Protein AF-A0A3M7R9N7-F1 (afdb_monomer_lite)

Structure (mmCIF, N/CA/C/O backbone):
data_AF-A0A3M7R9N7-F1
#
_entry.id   AF-A0A3M7R9N7-F1
#
loop_
_atom_site.group_PDB
_atom_site.id
_atom_site.type_symbol
_atom_site.label_atom_id
_atom_site.label_alt_id
_atom_site.label_comp_id
_atom_site.label_asym_id
_atom_site.label_entity_id
_atom_site.label_seq_id
_atom_site.pdbx_PDB_ins_code
_atom_site.Cartn_x
_atom_site.Cartn_y
_atom_site.Cartn_z
_atom_site.occupancy
_atom_site.B_iso_or_equiv
_atom_site.auth_seq_id
_atom_site.auth_comp_id
_atom_site.auth_asym_id
_atom_site.auth_atom_id
_atom_site.pdbx_PDB_model_num
ATOM 1 N N . MET A 1 1 ? -16.521 18.335 -50.121 1.00 43.03 1 MET A N 1
ATOM 2 C CA . MET A 1 1 ? -15.289 18.686 -49.378 1.00 43.03 1 MET A CA 1
ATOM 3 C C . MET A 1 1 ? -14.690 17.415 -48.782 1.00 43.03 1 MET A C 1
ATOM 5 O O . MET A 1 1 ? -15.094 16.995 -47.711 1.00 43.03 1 MET A O 1
ATOM 9 N N . THR A 1 2 ? -13.790 16.743 -49.500 1.00 44.59 2 THR A N 1
ATOM 10 C CA . THR A 1 2 ? -13.252 15.424 -49.112 1.00 44.59 2 THR A CA 1
ATOM 11 C C . THR A 1 2 ? -11.753 15.372 -49.389 1.00 44.59 2 THR A C 1
ATOM 13 O O . THR A 1 2 ? -11.303 14.839 -50.396 1.00 44.59 2 THR A O 1
ATOM 16 N N . LYS A 1 3 ? -10.953 15.946 -48.488 1.00 42.50 3 LYS A N 1
ATOM 17 C CA . LYS A 1 3 ? -9.494 15.773 -48.470 1.00 42.50 3 LYS A CA 1
ATOM 18 C C . LYS A 1 3 ? -8.997 15.847 -47.027 1.00 42.50 3 LYS A C 1
ATOM 20 O O . LYS A 1 3 ? -8.709 16.945 -46.581 1.00 42.50 3 LYS A O 1
ATOM 25 N N . ASN A 1 4 ? -8.936 14.717 -46.307 1.00 46.00 4 ASN A N 1
ATOM 26 C CA . ASN A 1 4 ? -7.897 14.504 -45.273 1.00 46.00 4 ASN A CA 1
ATOM 27 C C . ASN A 1 4 ? -7.848 13.116 -44.591 1.00 46.00 4 ASN A C 1
ATOM 29 O O . ASN A 1 4 ? -7.396 13.009 -43.458 1.00 46.00 4 ASN A O 1
ATOM 33 N N . ARG A 1 5 ? -8.276 12.020 -45.236 1.00 43.12 5 ARG A N 1
ATOM 34 C CA . ARG A 1 5 ? -8.111 10.671 -44.640 1.00 43.12 5 ARG A CA 1
ATOM 35 C C . ARG A 1 5 ? -6.860 9.909 -45.093 1.00 43.12 5 ARG A C 1
ATOM 37 O O . ARG A 1 5 ? -6.380 9.063 -44.356 1.00 43.12 5 ARG A O 1
ATOM 44 N N . ARG A 1 6 ? -6.275 10.241 -46.252 1.00 40.41 6 ARG A N 1
ATOM 45 C CA . ARG A 1 6 ? -5.145 9.479 -46.826 1.00 40.41 6 ARG A CA 1
ATOM 46 C C . ARG A 1 6 ? -3.753 9.849 -46.284 1.00 40.41 6 ARG A C 1
ATOM 48 O O . ARG A 1 6 ? -2.820 9.093 -46.520 1.00 40.41 6 ARG A O 1
ATOM 55 N N . SER A 1 7 ? -3.578 10.967 -45.567 1.00 47.72 7 SER A N 1
ATOM 56 C CA . SER A 1 7 ? -2.255 11.348 -45.029 1.00 47.72 7 SER A CA 1
ATOM 57 C C . SER A 1 7 ? -1.954 10.731 -43.658 1.00 47.72 7 SER A C 1
ATOM 59 O O . SER A 1 7 ? -0.801 10.430 -43.372 1.00 47.72 7 SER A O 1
ATOM 61 N N . LEU A 1 8 ? -2.974 10.466 -42.835 1.00 38.59 8 LEU A N 1
ATOM 62 C CA . LEU A 1 8 ? -2.799 9.907 -41.488 1.00 38.59 8 LEU A CA 1
ATOM 63 C C . LEU A 1 8 ? -2.457 8.411 -41.496 1.00 38.59 8 LEU A C 1
ATOM 65 O O . LEU A 1 8 ? -1.622 7.992 -40.701 1.00 38.59 8 LEU A O 1
ATOM 69 N N . GLU A 1 9 ? -3.019 7.626 -42.421 1.00 41.09 9 GLU A N 1
ATOM 70 C CA . GLU A 1 9 ? -2.749 6.179 -42.525 1.00 41.09 9 GLU A CA 1
ATOM 71 C C . GLU A 1 9 ? -1.318 5.860 -42.984 1.00 41.09 9 GLU A C 1
ATOM 73 O O . GLU A 1 9 ? -0.744 4.849 -42.580 1.00 41.09 9 GLU A O 1
ATOM 78 N N . ASN A 1 10 ? -0.708 6.733 -43.789 1.00 36.50 10 ASN A N 1
ATOM 79 C CA . ASN A 1 10 ? 0.669 6.543 -44.246 1.00 36.50 10 ASN A CA 1
ATOM 80 C C . ASN A 1 10 ? 1.689 6.945 -43.171 1.00 36.50 10 ASN A C 1
ATOM 82 O O . ASN A 1 10 ? 2.725 6.299 -43.042 1.00 36.50 10 ASN A O 1
ATOM 86 N N . VAL A 1 11 ? 1.383 7.952 -42.344 1.00 40.47 11 VAL A N 1
ATOM 87 C CA . VAL A 1 11 ? 2.250 8.372 -41.228 1.00 40.47 11 VAL A CA 1
ATOM 88 C C . VAL A 1 11 ? 2.227 7.353 -40.083 1.00 40.47 11 VAL A C 1
ATOM 90 O O . VAL A 1 11 ? 3.271 7.085 -39.484 1.00 40.47 11 VAL A O 1
ATOM 93 N N . THR A 1 12 ? 1.076 6.734 -39.798 1.00 38.69 12 THR A N 1
ATOM 94 C CA . THR A 1 12 ? 0.980 5.664 -38.790 1.00 38.69 12 THR A CA 1
ATOM 95 C C . THR A 1 12 ? 1.627 4.365 -39.261 1.00 38.69 12 THR A C 1
ATOM 97 O O . THR A 1 12 ? 2.361 3.757 -38.483 1.00 38.69 12 THR A O 1
ATOM 100 N N . LYS A 1 13 ? 1.469 3.978 -40.536 1.00 37.56 13 LYS A N 1
ATOM 101 C CA . LYS A 1 13 ? 2.155 2.798 -41.099 1.00 37.56 13 LYS A CA 1
ATOM 102 C C . LYS A 1 13 ? 3.680 2.956 -41.139 1.00 37.56 13 LYS A C 1
ATOM 104 O O . LYS A 1 13 ? 4.391 2.015 -40.794 1.00 37.56 13 LYS A O 1
ATOM 109 N N . PHE A 1 14 ? 4.193 4.144 -41.469 1.00 38.06 14 PHE A N 1
ATOM 110 C CA . PHE A 1 14 ? 5.642 4.396 -41.507 1.00 38.06 14 PHE A CA 1
ATOM 111 C C . PHE A 1 14 ? 6.277 4.436 -40.103 1.00 38.06 14 PHE A C 1
ATOM 113 O O . PHE A 1 14 ? 7.407 3.985 -39.916 1.00 38.06 14 PHE A O 1
ATOM 120 N N . ARG A 1 15 ? 5.544 4.923 -39.089 1.00 38.84 15 ARG A N 1
ATOM 121 C CA . ARG A 1 15 ? 5.997 4.915 -37.685 1.00 38.84 15 ARG A CA 1
ATOM 122 C C . ARG A 1 15 ? 5.934 3.527 -37.045 1.00 38.84 15 ARG A C 1
ATOM 124 O O . ARG A 1 15 ? 6.863 3.173 -36.326 1.00 38.84 15 ARG A O 1
ATOM 131 N N . ALA A 1 16 ? 4.908 2.732 -37.350 1.00 40.75 16 ALA A N 1
ATOM 132 C CA . ALA A 1 16 ? 4.802 1.355 -36.867 1.00 40.75 16 ALA A CA 1
ATOM 133 C C . ALA A 1 16 ? 5.916 0.462 -37.442 1.00 40.75 16 ALA A C 1
ATOM 135 O O . ALA A 1 16 ? 6.572 -0.257 -36.696 1.00 40.75 16 ALA A O 1
ATOM 136 N N . SER A 1 17 ? 6.211 0.587 -38.743 1.00 49.41 17 SER A N 1
ATOM 137 C CA . SER A 1 17 ? 7.254 -0.215 -39.401 1.00 49.41 17 SER A CA 1
ATOM 138 C C . SER A 1 17 ? 8.662 0.060 -38.863 1.00 49.41 17 SER A C 1
ATOM 140 O O . SER A 1 17 ? 9.480 -0.853 -38.805 1.00 49.41 17 SER A O 1
ATOM 142 N N . ARG A 1 18 ? 8.959 1.302 -38.457 1.00 47.19 18 ARG A N 1
ATOM 143 C CA . ARG A 1 18 ? 10.279 1.672 -37.924 1.00 47.19 18 ARG A CA 1
ATOM 144 C C . ARG A 1 18 ? 10.416 1.363 -36.431 1.00 47.19 18 ARG A C 1
ATOM 146 O O . ARG A 1 18 ? 11.492 0.968 -36.003 1.00 47.19 18 ARG A O 1
ATOM 153 N N . ALA A 1 19 ? 9.332 1.487 -35.661 1.00 48.97 19 ALA A N 1
ATOM 154 C CA . ALA A 1 19 ? 9.312 1.094 -34.253 1.00 48.97 19 ALA A CA 1
ATOM 155 C C . ALA A 1 19 ? 9.495 -0.423 -34.087 1.00 48.97 19 ALA A C 1
ATOM 157 O O . ALA A 1 19 ? 10.295 -0.844 -33.260 1.00 48.97 19 ALA A O 1
ATOM 158 N N . SER A 1 20 ? 8.840 -1.239 -34.921 1.00 52.59 20 SER A N 1
ATOM 159 C CA . SER A 1 20 ? 8.993 -2.698 -34.870 1.00 52.59 20 SER A CA 1
ATOM 160 C C . SER A 1 20 ? 10.401 -3.170 -35.235 1.00 52.59 20 SER A C 1
ATOM 162 O O . SER A 1 20 ? 10.909 -4.062 -34.569 1.00 52.59 20 SER A O 1
ATOM 164 N N . SER A 1 21 ? 11.054 -2.546 -36.225 1.00 51.25 21 SER A N 1
ATOM 165 C CA . SER A 1 21 ? 12.425 -2.907 -36.627 1.00 51.25 21 SER A CA 1
ATOM 166 C C . SER A 1 21 ? 13.462 -2.568 -35.550 1.00 51.25 21 SER A C 1
ATOM 168 O O . SER A 1 21 ? 14.405 -3.322 -35.336 1.00 51.25 21 SER A O 1
ATOM 170 N N . ILE A 1 22 ? 13.265 -1.452 -34.841 1.00 53.28 22 ILE A N 1
ATOM 171 C CA . ILE A 1 22 ? 14.143 -1.030 -33.744 1.00 53.28 22 ILE A CA 1
ATOM 172 C C . ILE A 1 22 ? 13.943 -1.935 -32.519 1.00 53.28 22 ILE A C 1
ATOM 174 O O . ILE A 1 22 ? 14.919 -2.354 -31.911 1.00 53.28 22 ILE A O 1
ATOM 178 N N . ILE A 1 23 ? 12.701 -2.305 -32.187 1.00 51.19 23 ILE A N 1
ATOM 179 C CA . ILE A 1 23 ? 12.408 -3.215 -31.065 1.00 51.19 23 ILE A CA 1
ATOM 180 C C . ILE A 1 23 ? 12.996 -4.613 -31.314 1.00 51.19 23 ILE A C 1
ATOM 182 O O . ILE A 1 23 ? 13.560 -5.207 -30.399 1.00 51.19 23 ILE A O 1
ATOM 186 N N . SER A 1 24 ? 12.942 -5.123 -32.550 1.00 53.19 24 SER A N 1
ATOM 187 C CA . SER A 1 24 ? 13.553 -6.416 -32.883 1.00 53.19 24 SER A CA 1
ATOM 188 C C . SER A 1 24 ? 15.083 -6.400 -32.828 1.00 53.19 24 SER A C 1
ATOM 190 O O . SER A 1 24 ? 15.678 -7.379 -32.392 1.00 53.19 24 SER A O 1
ATOM 192 N N . GLU A 1 25 ? 15.729 -5.302 -33.233 1.00 53.53 25 GLU A N 1
ATOM 193 C CA . GLU A 1 25 ? 17.192 -5.167 -33.145 1.00 53.53 25 GLU A CA 1
ATOM 194 C C . GLU A 1 25 ? 17.673 -4.994 -31.695 1.00 53.53 25 GLU A C 1
ATOM 196 O O . GLU A 1 25 ? 18.743 -5.485 -31.340 1.00 53.53 25 GLU A O 1
ATOM 201 N N . LEU A 1 26 ? 16.873 -4.362 -30.831 1.00 46.47 26 LEU A N 1
ATOM 202 C CA . LEU A 1 26 ? 17.196 -4.184 -29.411 1.00 46.47 26 LEU A CA 1
ATOM 203 C C . LEU A 1 26 ? 17.047 -5.478 -28.609 1.00 46.47 26 LEU A C 1
ATOM 205 O O . LEU A 1 26 ? 17.948 -5.806 -27.841 1.00 46.47 26 LEU A O 1
ATOM 209 N N . ASN A 1 27 ? 15.980 -6.246 -28.849 1.00 50.19 27 ASN A N 1
ATOM 210 C CA . ASN A 1 27 ? 15.776 -7.551 -28.207 1.00 50.19 27 ASN A CA 1
ATOM 211 C C . ASN A 1 27 ? 16.833 -8.583 -28.641 1.00 50.19 27 ASN A C 1
ATOM 213 O O . ASN A 1 27 ? 17.156 -9.496 -27.887 1.00 50.19 27 ASN A O 1
ATOM 217 N N . ALA A 1 28 ? 17.390 -8.442 -29.850 1.00 51.59 28 ALA A N 1
ATOM 218 C CA . ALA A 1 28 ? 18.466 -9.304 -30.341 1.00 51.59 28 ALA A CA 1
ATOM 219 C C . ALA A 1 28 ? 19.847 -8.948 -29.755 1.00 51.59 28 ALA A C 1
ATOM 221 O O . ALA A 1 28 ? 20.718 -9.813 -29.685 1.00 51.59 28 ALA A O 1
ATOM 222 N N . ALA A 1 29 ? 20.059 -7.694 -29.342 1.00 47.19 29 ALA A N 1
ATOM 223 C CA . ALA A 1 29 ? 21.326 -7.224 -28.774 1.00 47.19 29 ALA A CA 1
ATOM 224 C C . ALA A 1 29 ? 21.386 -7.331 -27.238 1.00 47.19 29 ALA A C 1
ATOM 226 O O . ALA A 1 29 ? 22.473 -7.463 -26.676 1.00 47.19 29 ALA A O 1
ATOM 227 N N . TYR A 1 30 ? 20.233 -7.292 -26.568 1.00 47.31 30 TYR A N 1
ATOM 228 C CA . TYR A 1 30 ? 20.098 -7.321 -25.114 1.00 47.31 30 TYR A CA 1
ATOM 229 C C . TYR A 1 30 ? 18.917 -8.234 -24.778 1.00 47.31 30 TYR A C 1
ATOM 231 O O . TYR A 1 30 ? 17.770 -7.807 -24.855 1.00 47.31 30 TYR A O 1
ATOM 239 N N . GLY A 1 31 ? 19.183 -9.516 -24.510 1.00 43.59 31 GLY A N 1
ATOM 240 C CA . GLY A 1 31 ? 18.123 -10.490 -24.229 1.00 43.59 31 GLY A CA 1
ATOM 241 C C . GLY A 1 31 ? 17.208 -10.029 -23.091 1.00 43.59 31 GLY A C 1
ATOM 242 O O . GLY A 1 31 ? 17.729 -9.515 -22.112 1.00 43.59 31 GLY A O 1
ATOM 243 N N . ASP A 1 32 ? 15.894 -10.204 -23.281 1.00 45.00 32 ASP A N 1
ATOM 244 C CA . ASP A 1 32 ? 14.696 -10.086 -22.413 1.00 45.00 32 ASP A CA 1
ATOM 245 C C . ASP A 1 32 ? 14.623 -9.091 -21.224 1.00 45.00 32 ASP A C 1
ATOM 247 O O . ASP A 1 32 ? 13.549 -8.932 -20.644 1.00 45.00 32 ASP A O 1
ATOM 251 N N . ASP A 1 33 ? 15.672 -8.352 -20.878 1.00 44.03 33 ASP A N 1
ATOM 252 C CA . ASP A 1 33 ? 15.653 -7.335 -19.831 1.00 44.03 33 ASP A CA 1
ATOM 253 C C . ASP A 1 33 ? 15.161 -5.998 -20.414 1.00 44.03 33 ASP A C 1
ATOM 255 O O . ASP A 1 33 ? 15.861 -5.299 -21.149 1.00 44.03 33 ASP A O 1
ATOM 259 N N . GLU A 1 34 ? 13.917 -5.644 -20.081 1.00 46.81 34 GLU A N 1
ATOM 260 C CA . GLU A 1 34 ? 13.229 -4.412 -20.478 1.00 46.81 34 GLU A CA 1
ATOM 261 C C . GLU A 1 34 ? 14.064 -3.139 -20.214 1.00 46.81 34 GLU A C 1
ATOM 263 O O . GLU A 1 34 ? 14.198 -2.672 -19.080 1.00 46.81 34 GLU A O 1
ATOM 268 N N . VAL A 1 35 ? 14.555 -2.499 -21.281 1.00 44.72 35 VAL A N 1
ATOM 269 C CA . VAL A 1 35 ? 15.136 -1.147 -21.234 1.00 44.72 35 VAL A CA 1
ATOM 270 C C . VAL A 1 35 ? 14.292 -0.194 -22.082 1.00 44.72 35 VAL A C 1
ATOM 272 O O . VAL A 1 35 ? 14.255 -0.297 -23.306 1.00 44.72 35 VAL A O 1
ATOM 275 N N . LEU A 1 36 ? 13.650 0.794 -21.443 1.00 44.50 36 LEU A N 1
ATOM 276 C CA . LEU A 1 36 ? 12.904 1.867 -22.120 1.00 44.50 36 LEU A CA 1
ATOM 277 C C . LEU A 1 36 ? 13.436 3.277 -21.760 1.00 44.50 36 LEU A C 1
ATOM 279 O O . LEU A 1 36 ? 13.080 3.881 -20.756 1.00 44.50 36 LEU A O 1
ATOM 283 N N . TYR A 1 37 ? 14.329 3.736 -22.646 1.00 44.47 37 TYR A N 1
ATOM 284 C CA . TYR A 1 37 ? 14.724 5.071 -23.146 1.00 44.47 37 TYR A CA 1
ATOM 285 C C . TYR A 1 37 ? 14.840 6.369 -22.293 1.00 44.47 37 TYR A C 1
ATOM 287 O O . TYR A 1 37 ? 13.867 7.052 -21.997 1.00 44.47 37 TYR A O 1
ATOM 295 N N . VAL A 1 38 ? 16.114 6.782 -22.134 1.00 43.12 38 VAL A N 1
ATOM 296 C CA . VAL A 1 38 ? 16.823 8.051 -22.480 1.00 43.12 38 VAL A CA 1
ATOM 297 C C . VAL A 1 38 ? 16.199 9.428 -22.165 1.00 43.12 38 VAL A C 1
ATOM 299 O O . VAL A 1 38 ? 15.412 9.962 -22.945 1.00 43.12 38 VAL A O 1
ATOM 302 N N . HIS A 1 39 ? 16.798 10.135 -21.189 1.00 35.78 39 HIS A N 1
ATOM 303 C CA . HIS A 1 39 ? 17.201 11.539 -21.382 1.00 35.78 39 HIS A CA 1
ATOM 304 C C . HIS A 1 39 ? 18.439 11.923 -20.537 1.00 35.78 39 HIS A C 1
ATOM 306 O O . HIS A 1 39 ? 18.413 11.839 -19.316 1.00 35.78 39 HIS A O 1
ATOM 312 N N . LYS A 1 40 ? 19.458 12.451 -21.240 1.00 40.28 40 LYS A N 1
ATOM 313 C CA . LYS A 1 40 ? 20.772 12.994 -20.813 1.00 40.28 40 LYS A CA 1
ATOM 314 C C . LYS A 1 40 ? 21.889 11.969 -20.559 1.00 40.28 40 LYS A C 1
ATOM 316 O O . LYS A 1 40 ? 21.714 10.959 -19.898 1.00 40.28 40 LYS A O 1
ATOM 321 N N . LYS A 1 41 ? 23.017 12.258 -21.216 1.00 46.78 41 LYS A N 1
ATOM 322 C CA . LYS A 1 41 ? 24.218 11.435 -21.351 1.00 46.78 41 LYS A CA 1
ATOM 323 C C . LYS A 1 41 ? 24.934 11.292 -20.003 1.00 46.78 41 LYS A C 1
ATOM 325 O O . LYS A 1 41 ? 25.068 12.277 -19.285 1.00 46.78 41 LYS A O 1
ATOM 330 N N . ASP A 1 42 ? 25.408 10.075 -19.760 1.00 44.47 42 ASP A N 1
ATOM 331 C CA . ASP A 1 42 ? 26.491 9.697 -18.840 1.00 44.47 42 ASP A CA 1
ATOM 332 C C . ASP A 1 42 ? 26.163 9.372 -17.373 1.00 44.47 42 ASP A C 1
ATOM 334 O O . ASP A 1 42 ? 27.079 9.114 -16.599 1.00 44.47 42 ASP A O 1
ATOM 338 N N . GLU A 1 43 ? 24.890 9.197 -17.010 1.00 46.56 43 GLU A N 1
ATOM 339 C CA . GLU A 1 43 ? 24.536 8.391 -15.832 1.00 46.56 43 GLU A CA 1
ATOM 340 C C . GLU A 1 43 ? 23.610 7.245 -16.250 1.00 46.56 43 GLU A C 1
ATOM 342 O O . GLU A 1 43 ? 22.649 7.483 -16.993 1.00 46.56 43 GLU A O 1
ATOM 347 N N . PRO A 1 44 ? 23.846 5.992 -15.811 1.00 44.81 44 PRO A N 1
ATOM 348 C CA . PRO A 1 44 ? 22.817 4.981 -15.935 1.00 44.81 44 PRO A CA 1
ATOM 349 C C . PRO A 1 44 ? 21.629 5.494 -15.123 1.00 44.81 44 PRO A C 1
ATOM 351 O O . PRO A 1 44 ? 21.699 5.587 -13.898 1.00 44.81 44 PRO A O 1
ATOM 354 N N . LEU A 1 45 ? 20.532 5.836 -15.801 1.00 47.59 45 LEU A N 1
ATOM 355 C CA . LEU A 1 45 ? 19.229 5.960 -15.164 1.00 47.59 45 LEU A CA 1
ATOM 356 C C . LEU A 1 45 ? 18.853 4.559 -14.677 1.00 47.59 45 LEU A C 1
ATOM 358 O O . LEU A 1 45 ? 18.032 3.868 -15.275 1.00 47.59 45 LEU A O 1
ATOM 362 N N . ILE A 1 46 ? 19.465 4.129 -13.572 1.00 56.12 46 ILE A N 1
ATOM 363 C CA . ILE A 1 46 ? 18.937 3.090 -12.704 1.00 56.12 46 ILE A CA 1
ATOM 364 C C . ILE A 1 46 ? 17.705 3.736 -12.078 1.00 56.12 46 ILE A C 1
ATOM 366 O O . ILE A 1 46 ? 17.732 4.208 -10.943 1.00 56.12 46 ILE A O 1
ATOM 370 N N . GLY A 1 47 ? 16.649 3.887 -12.878 1.00 61.97 47 GLY A N 1
ATOM 371 C CA . GLY A 1 47 ? 15.429 4.522 -12.430 1.00 61.97 47 GLY A CA 1
ATOM 372 C C . GLY A 1 47 ? 14.940 3.771 -11.205 1.00 61.97 47 GLY A C 1
ATOM 373 O O . GLY A 1 47 ? 14.975 2.535 -11.148 1.00 61.97 47 GLY A O 1
ATOM 374 N N . LYS A 1 48 ? 14.535 4.515 -10.182 1.00 85.75 48 LYS A N 1
ATOM 375 C CA . LYS A 1 48 ? 13.974 3.903 -8.991 1.00 85.75 48 LYS A CA 1
ATOM 376 C C . LYS A 1 48 ? 12.564 3.452 -9.338 1.00 85.75 48 LYS A C 1
ATOM 378 O O . LYS A 1 48 ? 11.604 4.196 -9.191 1.00 85.75 48 LYS A O 1
ATOM 383 N N . PHE A 1 49 ? 12.450 2.242 -9.859 1.00 91.88 49 PHE A N 1
ATOM 384 C CA . PHE A 1 49 ? 11.174 1.622 -10.184 1.00 91.88 49 PHE A CA 1
ATOM 385 C C . PHE A 1 49 ? 10.803 0.593 -9.128 1.00 91.88 49 PHE A C 1
ATOM 387 O O . PHE A 1 49 ? 11.680 -0.054 -8.565 1.00 91.88 49 PHE A O 1
ATOM 394 N N . ALA A 1 50 ? 9.515 0.431 -8.865 1.00 95.06 50 ALA A N 1
ATOM 395 C CA . ALA A 1 50 ? 8.960 -0.618 -8.022 1.00 95.06 50 ALA A CA 1
ATOM 396 C C . ALA A 1 50 ? 7.847 -1.360 -8.770 1.00 95.06 50 ALA A C 1
ATOM 398 O O . ALA A 1 50 ? 7.349 -0.878 -9.789 1.00 95.06 50 ALA A O 1
ATOM 399 N N . ARG A 1 51 ? 7.466 -2.528 -8.247 1.00 95.88 51 ARG A N 1
ATOM 400 C CA . ARG A 1 51 ? 6.391 -3.367 -8.788 1.00 95.88 51 ARG A CA 1
ATOM 401 C C . ARG A 1 51 ? 5.162 -3.306 -7.896 1.00 95.88 51 ARG A C 1
ATOM 403 O O . ARG A 1 51 ? 5.283 -3.317 -6.672 1.00 95.88 51 ARG A O 1
ATOM 410 N N . LEU A 1 52 ? 3.984 -3.268 -8.502 1.00 96.44 52 LEU A N 1
ATOM 411 C CA . LEU A 1 52 ? 2.694 -3.353 -7.830 1.00 96.44 52 LEU A CA 1
ATOM 412 C C . LEU A 1 52 ? 1.928 -4.570 -8.351 1.00 96.44 52 LEU A C 1
ATOM 414 O O . LEU A 1 52 ? 1.577 -4.604 -9.525 1.00 96.44 52 LEU A O 1
ATOM 418 N N . LYS A 1 53 ? 1.620 -5.518 -7.468 1.00 96.06 53 LYS A N 1
ATOM 419 C CA . LYS A 1 53 ? 0.770 -6.682 -7.725 1.00 96.06 53 LYS A CA 1
ATOM 420 C C . LYS A 1 53 ? -0.686 -6.404 -7.349 1.00 96.06 53 LYS A C 1
ATOM 422 O O . LYS A 1 53 ? -0.959 -5.811 -6.300 1.00 96.06 53 LYS A O 1
ATOM 427 N N . TYR A 1 54 ? -1.619 -6.824 -8.199 1.00 95.25 54 TYR A N 1
ATOM 428 C CA . TYR A 1 54 ? -3.062 -6.622 -8.033 1.00 95.25 54 TYR A CA 1
ATOM 429 C C . TYR A 1 54 ? -3.864 -7.582 -8.931 1.00 95.25 54 TYR A C 1
ATOM 431 O O . TYR A 1 54 ? -3.315 -8.219 -9.820 1.00 95.25 54 TYR A O 1
ATOM 439 N N . GLY A 1 55 ? -5.177 -7.671 -8.732 1.00 93.19 55 GLY A N 1
ATOM 440 C CA . GLY A 1 55 ? -6.076 -8.492 -9.540 1.00 93.19 55 GLY A CA 1
ATOM 441 C C . GLY A 1 55 ? -5.694 -9.964 -9.549 1.00 93.19 55 GLY A C 1
ATOM 442 O O . GLY A 1 55 ? -5.270 -10.499 -8.536 1.00 93.19 55 GLY A O 1
ATOM 443 N N . ASP A 1 56 ? -5.845 -10.602 -10.700 1.00 90.12 56 ASP A N 1
ATOM 444 C CA . ASP A 1 56 ? -5.459 -11.995 -10.932 1.00 90.12 56 ASP A CA 1
ATOM 445 C C . ASP A 1 56 ? -3.967 -12.071 -11.314 1.00 90.12 56 ASP A C 1
ATOM 447 O O . ASP A 1 56 ? -3.612 -12.190 -12.482 1.00 90.12 56 ASP A O 1
ATOM 451 N N . ASP A 1 57 ? -3.102 -11.831 -10.322 1.00 86.69 57 ASP A N 1
ATOM 452 C CA . ASP A 1 57 ? -1.630 -11.761 -10.429 1.00 86.69 57 ASP A CA 1
ATOM 453 C C . ASP A 1 57 ? -1.060 -10.765 -11.469 1.00 86.69 57 ASP A C 1
ATOM 455 O O . ASP A 1 57 ? 0.071 -10.886 -11.951 1.00 86.69 57 ASP A O 1
ATOM 459 N N . LEU A 1 58 ? -1.819 -9.710 -11.770 1.00 92.06 58 LEU A N 1
ATOM 460 C CA . LEU A 1 58 ? -1.379 -8.618 -12.636 1.00 92.06 58 LEU A CA 1
ATOM 461 C C . LEU A 1 58 ? -0.290 -7.780 -11.959 1.00 92.06 58 LEU A C 1
ATOM 463 O O . LEU A 1 58 ? -0.256 -7.636 -10.733 1.00 92.06 58 LEU A O 1
ATOM 467 N N . GLU A 1 59 ? 0.572 -7.170 -12.773 1.00 93.94 59 GLU A N 1
ATOM 468 C CA . GLU A 1 59 ? 1.681 -6.338 -12.313 1.00 93.94 59 GLU A CA 1
ATOM 469 C C . GLU A 1 59 ? 1.728 -4.981 -13.028 1.00 93.94 59 GLU A C 1
ATOM 471 O O . GLU A 1 59 ? 1.446 -4.876 -14.221 1.00 93.94 59 GLU A O 1
ATOM 476 N N . LEU A 1 60 ? 2.110 -3.935 -12.290 1.00 94.25 60 LEU A N 1
ATOM 477 C CA . LEU A 1 60 ? 2.516 -2.643 -12.837 1.00 94.25 60 LEU A CA 1
ATOM 478 C C . LEU A 1 60 ? 3.898 -2.259 -12.328 1.00 94.25 60 LEU A C 1
ATOM 480 O O . LEU A 1 60 ? 4.179 -2.358 -11.134 1.00 94.25 60 LEU A O 1
ATOM 484 N N . ILE A 1 61 ? 4.710 -1.699 -13.217 1.00 94.44 61 ILE A N 1
ATOM 485 C CA . ILE A 1 61 ? 5.948 -1.015 -12.855 1.00 94.44 61 ILE A CA 1
ATOM 486 C C . ILE A 1 61 ? 5.660 0.484 -12.744 1.00 94.44 61 ILE A C 1
ATOM 488 O O . ILE A 1 61 ? 4.944 1.061 -13.569 1.00 94.44 61 ILE A O 1
ATOM 492 N N . PHE A 1 62 ? 6.190 1.128 -11.706 1.00 94.12 62 PHE A N 1
ATOM 493 C CA . PHE A 1 62 ? 6.025 2.564 -11.486 1.00 94.12 62 PHE A CA 1
ATOM 494 C C . PHE A 1 62 ? 7.288 3.192 -10.895 1.00 94.12 62 PHE A C 1
ATOM 496 O O . PHE A 1 62 ? 8.034 2.549 -10.158 1.00 94.12 62 PHE A O 1
ATOM 503 N N . ASN A 1 63 ? 7.534 4.459 -11.232 1.00 92.50 63 ASN A N 1
ATOM 504 C CA . ASN A 1 63 ? 8.669 5.223 -10.722 1.00 92.50 63 ASN A CA 1
ATOM 505 C C . ASN A 1 63 ? 8.372 5.731 -9.299 1.00 92.50 63 ASN A C 1
ATOM 507 O O . ASN A 1 63 ? 7.350 6.384 -9.078 1.00 92.50 63 ASN A O 1
ATOM 511 N N . ILE A 1 64 ? 9.262 5.455 -8.343 1.00 94.12 64 ILE A N 1
ATOM 512 C CA . ILE A 1 64 ? 9.148 5.915 -6.953 1.00 94.12 64 ILE A CA 1
ATOM 513 C C . ILE A 1 64 ? 9.739 7.315 -6.732 1.00 94.12 64 ILE A C 1
ATOM 515 O O . ILE A 1 64 ? 9.449 7.934 -5.715 1.00 94.12 64 ILE A O 1
ATOM 519 N N . ASP A 1 65 ? 10.476 7.882 -7.690 1.00 92.81 65 ASP A N 1
ATOM 520 C CA . ASP A 1 65 ? 10.877 9.301 -7.685 1.00 92.81 65 ASP A CA 1
ATOM 521 C C . ASP A 1 65 ? 9.752 10.212 -8.229 1.00 92.81 65 ASP A C 1
ATOM 523 O O . ASP A 1 65 ? 9.976 11.205 -8.917 1.00 92.81 65 ASP A O 1
ATOM 527 N N . CYS A 1 66 ? 8.504 9.867 -7.908 1.00 91.44 66 CYS A N 1
ATOM 528 C CA . CYS A 1 66 ? 7.296 10.636 -8.192 1.00 91.44 66 CYS A CA 1
ATOM 529 C C . CYS A 1 66 ? 6.535 10.921 -6.893 1.00 91.44 66 CYS A C 1
ATOM 531 O O . CYS A 1 66 ? 6.674 10.197 -5.906 1.00 91.44 66 CYS A O 1
ATOM 533 N N . GLN A 1 67 ? 5.707 11.969 -6.901 1.00 96.25 67 GLN A N 1
ATOM 534 C CA . GLN A 1 67 ? 4.796 12.247 -5.791 1.00 96.25 67 GLN A CA 1
ATOM 535 C C . GLN A 1 67 ? 3.777 11.118 -5.618 1.00 96.25 67 GLN A C 1
ATOM 537 O O . GLN A 1 67 ? 3.287 10.562 -6.608 1.00 96.25 67 GLN A O 1
ATOM 542 N N . VAL A 1 68 ? 3.409 10.835 -4.367 1.00 96.81 68 VAL A N 1
ATOM 543 C CA . VAL A 1 68 ? 2.420 9.805 -4.019 1.00 96.81 68 VAL A CA 1
ATOM 544 C C . VAL A 1 68 ? 1.107 10.012 -4.772 1.00 96.81 68 VAL A C 1
ATOM 546 O O . VAL A 1 68 ? 0.555 9.048 -5.302 1.00 96.81 68 VAL A O 1
ATOM 549 N N . GLN A 1 69 ? 0.628 11.254 -4.886 1.00 96.88 69 GLN A N 1
ATOM 550 C CA . GLN A 1 69 ? -0.585 11.560 -5.644 1.00 96.88 69 GLN A CA 1
ATOM 551 C C . GLN A 1 69 ? -0.506 11.073 -7.100 1.00 96.88 69 GLN A C 1
ATOM 553 O O . GLN A 1 69 ? -1.409 10.376 -7.557 1.00 96.88 69 GLN A O 1
ATOM 558 N N . ASN A 1 70 ? 0.595 11.360 -7.801 1.00 96.31 70 ASN A N 1
ATOM 559 C CA . ASN A 1 70 ? 0.776 10.957 -9.199 1.00 96.31 70 ASN A CA 1
ATOM 560 C C . ASN A 1 70 ? 0.802 9.432 -9.354 1.00 96.31 70 ASN A C 1
ATOM 562 O O . ASN A 1 70 ? 0.246 8.891 -10.312 1.00 96.31 70 ASN A O 1
ATOM 566 N N . VAL A 1 71 ? 1.425 8.736 -8.400 1.00 96.31 71 VAL A N 1
ATOM 567 C CA . VAL A 1 71 ? 1.462 7.270 -8.366 1.00 96.31 71 VAL A CA 1
ATOM 568 C C . VAL A 1 71 ? 0.063 6.697 -8.126 1.00 96.31 71 VAL A C 1
ATOM 570 O O . VAL A 1 71 ? -0.349 5.772 -8.822 1.00 96.31 71 VAL A O 1
ATOM 573 N N . PHE A 1 72 ? -0.726 7.277 -7.222 1.00 96.56 72 PHE A N 1
ATOM 574 C CA . PHE A 1 72 ? -2.106 6.840 -6.994 1.00 96.56 72 PHE A CA 1
ATOM 575 C C . PHE A 1 72 ? -3.025 7.126 -8.183 1.00 96.56 72 PHE A C 1
ATOM 577 O O . PHE A 1 72 ? -3.853 6.282 -8.525 1.00 96.56 72 PHE A O 1
ATOM 584 N N . ASP A 1 73 ? -2.859 8.256 -8.864 1.00 95.50 73 ASP A N 1
ATOM 585 C CA . ASP A 1 73 ? -3.603 8.555 -10.091 1.00 95.50 73 ASP A CA 1
ATOM 586 C C . ASP A 1 73 ? -3.196 7.620 -11.239 1.00 95.50 73 ASP A C 1
ATOM 588 O O . ASP A 1 73 ? -4.019 7.235 -12.073 1.00 95.50 73 ASP A O 1
ATOM 592 N N . TYR A 1 74 ? -1.932 7.197 -11.282 1.00 96.19 74 TYR A N 1
ATOM 593 C CA . TYR A 1 74 ? -1.479 6.133 -12.174 1.00 96.19 74 TYR A CA 1
ATOM 594 C C . TYR A 1 74 ? -2.126 4.782 -11.826 1.00 96.19 74 TYR A C 1
ATOM 596 O O . TYR A 1 74 ? -2.655 4.123 -12.722 1.00 96.19 74 TYR A O 1
ATOM 604 N N . PHE A 1 75 ? -2.178 4.396 -10.549 1.00 96.44 75 PHE A N 1
ATOM 605 C CA . PHE A 1 75 ? -2.829 3.153 -10.117 1.00 96.44 75 PHE A CA 1
ATOM 606 C C . PHE A 1 75 ? -4.322 3.148 -10.439 1.00 96.44 75 PHE A C 1
ATOM 608 O O . PHE A 1 75 ? -4.818 2.183 -11.007 1.00 96.44 75 PHE A O 1
ATOM 615 N N . ARG A 1 76 ? -5.048 4.237 -10.166 1.00 95.81 76 ARG A N 1
ATOM 616 C CA . ARG A 1 76 ? -6.484 4.327 -10.483 1.00 95.81 76 ARG A CA 1
ATOM 617 C C . ARG A 1 76 ? -6.773 4.172 -11.971 1.00 95.81 76 ARG A C 1
ATOM 619 O O . ARG A 1 76 ? -7.737 3.506 -12.332 1.00 95.81 76 ARG A O 1
ATOM 626 N N . ARG A 1 77 ? -5.932 4.747 -12.837 1.00 95.12 77 ARG A N 1
ATOM 627 C CA . ARG A 1 77 ? -6.093 4.623 -14.293 1.00 95.12 77 ARG A CA 1
ATOM 628 C C . ARG A 1 77 ? -5.866 3.190 -14.775 1.00 95.12 77 ARG A C 1
ATOM 630 O O . ARG A 1 77 ? -6.684 2.671 -15.532 1.00 95.12 77 ARG A O 1
ATOM 637 N N . ASN A 1 78 ? -4.794 2.547 -14.316 1.00 95.12 78 ASN A N 1
ATOM 638 C CA . ASN A 1 78 ? -4.386 1.227 -14.810 1.00 95.12 78 ASN A CA 1
ATOM 639 C C . ASN A 1 78 ? -5.093 0.054 -14.108 1.00 95.12 78 ASN A C 1
ATOM 641 O O . ASN A 1 78 ? -5.267 -1.008 -14.701 1.00 95.12 78 ASN A O 1
ATOM 645 N N . CYS A 1 79 ? -5.563 0.250 -12.875 1.00 94.38 79 CYS A N 1
ATOM 646 C CA . CYS A 1 79 ? -6.268 -0.757 -12.079 1.00 94.38 79 CYS A CA 1
ATOM 647 C C . CYS A 1 79 ? -7.782 -0.477 -11.977 1.00 94.38 79 CYS A C 1
ATOM 649 O O . CYS A 1 79 ? -8.443 -0.977 -11.068 1.00 94.38 79 CYS A O 1
ATOM 651 N N . SER A 1 80 ? -8.346 0.307 -12.902 1.00 91.06 80 SER A N 1
ATOM 652 C CA . SER A 1 80 ? -9.747 0.777 -12.894 1.00 91.06 80 SER A CA 1
ATOM 653 C C . SER A 1 80 ? -10.808 -0.330 -12.868 1.00 91.06 80 SER A C 1
ATOM 655 O O . SER A 1 80 ? -11.924 -0.101 -12.418 1.00 91.06 80 SER A O 1
ATOM 657 N N . LYS A 1 81 ? -10.474 -1.547 -13.313 1.00 91.44 81 LYS A N 1
ATOM 658 C CA . LYS A 1 81 ? -11.378 -2.709 -13.232 1.00 91.44 81 LYS A CA 1
ATOM 659 C C . LYS A 1 81 ? -11.549 -3.253 -11.809 1.00 91.44 81 LYS A C 1
ATOM 661 O O . LYS A 1 81 ? -12.505 -3.974 -11.552 1.00 91.44 81 LYS A O 1
ATOM 666 N N . ILE A 1 82 ? -10.599 -2.964 -10.921 1.00 92.31 82 ILE A N 1
ATOM 667 C CA . ILE A 1 82 ? -10.514 -3.550 -9.575 1.00 92.31 82 ILE A CA 1
ATOM 668 C C . ILE A 1 82 ? -10.716 -2.475 -8.504 1.00 92.31 82 ILE A C 1
ATOM 670 O O . ILE A 1 82 ? -11.337 -2.741 -7.477 1.00 92.31 82 ILE A O 1
ATOM 674 N N . ILE A 1 83 ? -10.219 -1.260 -8.745 1.00 93.81 83 ILE A N 1
ATOM 675 C CA . ILE A 1 83 ? -10.424 -0.116 -7.856 1.00 93.81 83 ILE A CA 1
ATOM 676 C C . ILE A 1 83 ? -11.776 0.524 -8.169 1.00 93.81 83 ILE A C 1
ATOM 678 O O . ILE A 1 83 ? -12.000 0.998 -9.280 1.00 93.81 83 ILE A O 1
ATOM 682 N N . GLN A 1 84 ? -12.652 0.590 -7.171 1.00 91.44 84 GLN A N 1
ATOM 683 C CA . GLN A 1 84 ? -13.938 1.278 -7.292 1.00 91.44 84 GLN A CA 1
ATOM 684 C C . GLN A 1 84 ? -13.769 2.801 -7.188 1.00 91.44 84 GLN A C 1
ATOM 686 O O . GLN A 1 84 ? -12.847 3.304 -6.539 1.00 91.44 84 GLN A O 1
ATOM 691 N N . GLU A 1 85 ? -14.681 3.557 -7.800 1.00 89.25 85 GLU A N 1
ATOM 692 C CA . GLU A 1 85 ? -14.680 5.017 -7.691 1.00 89.25 85 GLU A CA 1
ATOM 693 C C . GLU A 1 85 ? -14.814 5.459 -6.224 1.00 89.25 85 GLU A C 1
ATOM 695 O O . GLU A 1 85 ? -15.591 4.901 -5.450 1.00 89.25 85 GLU A O 1
ATOM 700 N N . GLY A 1 86 ? -13.996 6.432 -5.812 1.00 87.50 86 GLY A N 1
ATOM 701 C CA . GLY A 1 86 ? -13.947 6.908 -4.425 1.00 87.50 86 GLY A CA 1
ATOM 702 C C . GLY A 1 86 ? -13.310 5.934 -3.423 1.00 87.50 86 GLY A C 1
ATOM 703 O O . GLY A 1 86 ? -13.125 6.302 -2.262 1.00 87.50 86 GLY A O 1
ATOM 704 N N . GLN A 1 87 ? -12.923 4.724 -3.841 1.00 93.19 87 GLN A N 1
ATOM 705 C CA . GLN A 1 87 ? -12.267 3.764 -2.961 1.00 93.19 87 GLN A CA 1
ATOM 706 C C . GLN A 1 87 ? -10.891 4.281 -2.527 1.00 93.19 87 GLN A C 1
ATOM 708 O O . GLN A 1 87 ? -10.059 4.710 -3.335 1.00 93.19 87 GLN A O 1
ATOM 713 N N . VAL A 1 88 ? -10.641 4.228 -1.220 1.00 94.44 88 VAL A N 1
ATOM 714 C CA . VAL A 1 88 ? -9.331 4.552 -0.659 1.00 94.44 88 VAL A CA 1
ATOM 715 C C . VAL A 1 88 ? -8.419 3.349 -0.853 1.00 94.44 88 VAL A C 1
ATOM 717 O O . VAL A 1 88 ? -8.769 2.228 -0.483 1.00 94.44 88 VAL A O 1
ATOM 720 N N . ILE A 1 89 ? -7.246 3.598 -1.425 1.00 96.12 89 ILE A N 1
ATOM 721 C CA . ILE A 1 89 ? -6.229 2.584 -1.690 1.00 96.12 89 ILE A CA 1
ATOM 722 C C . ILE A 1 89 ? -4.929 2.911 -0.960 1.00 96.12 89 ILE A C 1
ATOM 724 O O . ILE A 1 89 ? -4.664 4.060 -0.598 1.00 96.12 89 ILE A O 1
ATOM 728 N N . ASP A 1 90 ? -4.130 1.879 -0.740 1.00 96.75 90 ASP A N 1
ATOM 729 C CA . ASP A 1 90 ? -2.763 1.968 -0.241 1.00 96.75 90 ASP A CA 1
ATOM 730 C C . ASP A 1 90 ? -1.962 0.772 -0.767 1.00 96.75 90 ASP A C 1
ATOM 732 O O . ASP A 1 90 ? -2.476 -0.035 -1.549 1.00 96.75 90 ASP A O 1
ATOM 736 N N . VAL A 1 91 ? -0.718 0.636 -0.320 1.00 96.44 91 VAL A N 1
ATOM 737 C CA . VAL A 1 91 ? 0.122 -0.514 -0.657 1.00 96.44 91 VAL A CA 1
ATOM 738 C C . VAL A 1 91 ? 0.733 -1.154 0.587 1.00 96.44 91 VAL A C 1
ATOM 740 O O . VAL A 1 91 ? 1.008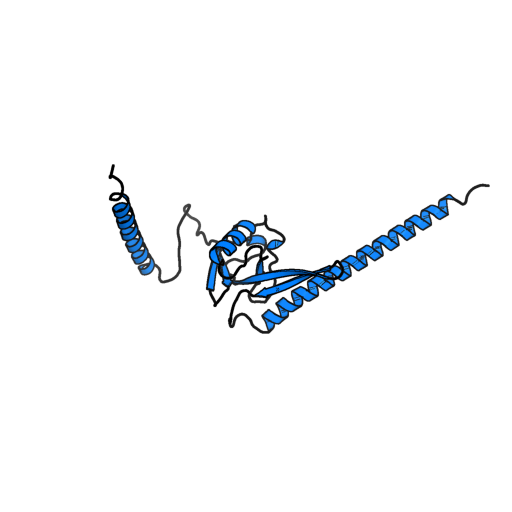 -0.489 1.593 1.00 96.44 91 VAL A O 1
ATOM 743 N N . VAL A 1 92 ? 0.954 -2.462 0.502 1.00 96.12 92 VAL A N 1
ATOM 744 C CA . VAL A 1 92 ? 1.687 -3.261 1.493 1.00 96.12 92 VAL A CA 1
ATOM 745 C C . VAL A 1 92 ? 2.883 -3.928 0.837 1.00 96.12 92 VAL A C 1
ATOM 747 O O . VAL A 1 92 ? 2.846 -4.215 -0.356 1.00 96.12 92 VAL A O 1
ATOM 750 N N . ASP A 1 93 ? 3.946 -4.184 1.590 1.00 95.25 93 ASP A N 1
ATOM 751 C CA . ASP A 1 93 ? 5.028 -5.041 1.100 1.00 95.25 93 ASP A CA 1
ATOM 752 C C . ASP A 1 93 ? 4.642 -6.533 1.169 1.00 95.25 93 ASP A C 1
ATOM 754 O O . ASP A 1 93 ? 3.615 -6.910 1.741 1.00 95.25 93 ASP A O 1
ATOM 758 N N . LEU A 1 94 ? 5.487 -7.403 0.608 1.00 92.06 94 LEU A N 1
ATOM 759 C CA . LEU A 1 94 ? 5.294 -8.861 0.670 1.00 92.06 94 LEU A CA 1
ATOM 760 C C . LEU A 1 94 ? 5.342 -9.429 2.098 1.00 92.06 94 LEU A C 1
ATOM 762 O O . LEU A 1 94 ? 4.867 -10.535 2.338 1.00 92.06 94 LEU A O 1
ATOM 766 N N . ASN A 1 95 ? 5.873 -8.670 3.058 1.00 91.56 95 ASN A N 1
ATOM 767 C CA . ASN A 1 95 ? 5.894 -9.056 4.462 1.00 91.56 95 ASN A CA 1
ATOM 768 C C . ASN A 1 95 ? 4.610 -8.646 5.196 1.00 91.56 95 ASN A C 1
ATOM 770 O O . ASN A 1 95 ? 4.518 -8.914 6.389 1.00 91.56 95 ASN A O 1
ATOM 774 N N . GLY A 1 96 ? 3.644 -7.997 4.538 1.00 91.19 96 GLY A N 1
ATOM 775 C CA . GLY A 1 96 ? 2.388 -7.542 5.140 1.00 91.19 96 GLY A CA 1
ATOM 776 C C . GLY A 1 96 ? 2.486 -6.211 5.893 1.00 91.19 96 GLY A C 1
ATOM 777 O O . GLY A 1 96 ? 1.564 -5.857 6.630 1.00 91.19 96 GLY A O 1
ATOM 778 N N . ASN A 1 97 ? 3.576 -5.457 5.731 1.00 93.44 97 ASN A N 1
ATOM 779 C CA . ASN A 1 97 ? 3.720 -4.131 6.324 1.00 93.44 97 ASN A CA 1
ATOM 780 C C . ASN A 1 97 ? 3.003 -3.083 5.467 1.00 93.44 97 ASN A C 1
ATOM 782 O O . ASN A 1 97 ? 3.239 -2.979 4.265 1.00 93.44 97 ASN A O 1
ATOM 786 N N . MET A 1 98 ? 2.164 -2.256 6.093 1.00 94.06 98 MET A N 1
ATOM 787 C CA . MET A 1 98 ? 1.505 -1.120 5.435 1.00 94.06 98 MET A CA 1
ATOM 788 C C . MET A 1 98 ? 2.479 0.031 5.189 1.00 94.06 98 MET A C 1
ATOM 790 O O . MET A 1 98 ? 3.112 0.510 6.131 1.00 94.06 98 MET A O 1
ATOM 794 N N . MET A 1 99 ? 2.514 0.544 3.957 1.00 94.75 99 MET A N 1
ATOM 795 C CA . MET A 1 99 ? 3.355 1.695 3.602 1.00 94.75 99 MET A CA 1
ATOM 796 C C . MET A 1 99 ? 2.723 3.040 3.994 1.00 94.75 99 MET A C 1
ATOM 798 O O . MET A 1 99 ? 3.435 4.021 4.203 1.00 94.75 99 MET A O 1
ATOM 802 N N . ASN A 1 100 ? 1.397 3.100 4.168 1.00 93.56 100 ASN A N 1
ATOM 803 C CA . ASN A 1 100 ? 0.665 4.303 4.594 1.00 93.56 100 ASN A CA 1
ATOM 804 C C . ASN A 1 100 ? 0.957 5.517 3.702 1.00 93.56 100 ASN A C 1
ATOM 806 O O . ASN A 1 100 ? 1.210 6.623 4.195 1.00 93.56 100 ASN A O 1
ATOM 810 N N . LEU A 1 101 ? 0.982 5.317 2.382 1.00 94.50 101 LEU A N 1
ATOM 811 C CA . LEU A 1 101 ? 1.323 6.390 1.446 1.00 94.50 101 LEU A CA 1
ATOM 812 C C . LEU A 1 101 ? 0.248 7.481 1.451 1.00 94.50 101 LEU A C 1
ATOM 814 O O . LEU A 1 101 ? 0.572 8.664 1.398 1.00 94.50 101 LEU A O 1
ATOM 818 N N . ARG A 1 102 ? -1.021 7.094 1.633 1.00 91.69 102 ARG A N 1
ATOM 819 C CA . ARG A 1 102 ? -2.177 8.005 1.619 1.00 91.69 102 ARG A CA 1
ATOM 820 C C . ARG A 1 102 ? -2.141 9.116 2.673 1.00 91.69 102 ARG A C 1
ATOM 822 O O . ARG A 1 102 ? -2.870 10.092 2.547 1.00 91.69 102 ARG A O 1
ATOM 829 N N . GLU A 1 103 ? -1.335 8.960 3.724 1.00 90.88 103 GLU A N 1
ATOM 830 C CA . GLU A 1 103 ? -1.168 9.979 4.769 1.00 90.88 103 GLU A CA 1
ATOM 831 C C . GLU A 1 103 ? -0.265 11.138 4.295 1.00 90.88 103 GLU A C 1
ATOM 833 O O . GLU A 1 103 ? -0.322 12.224 4.865 1.00 90.88 103 GLU A O 1
ATOM 838 N N . ASN A 1 104 ? 0.498 10.937 3.210 1.00 93.00 104 ASN A N 1
ATOM 839 C CA . ASN A 1 104 ? 1.526 11.850 2.714 1.00 93.00 104 ASN A CA 1
ATOM 840 C C . ASN A 1 104 ? 1.440 12.049 1.182 1.00 93.00 104 ASN A C 1
ATOM 842 O O . ASN A 1 104 ? 2.397 11.801 0.454 1.00 93.00 104 ASN A O 1
ATOM 846 N N . MET A 1 105 ? 0.290 12.493 0.666 1.00 93.44 105 MET A N 1
ATOM 847 C CA . MET A 1 105 ? 0.038 12.575 -0.788 1.00 93.44 105 MET A CA 1
ATOM 848 C C . MET A 1 105 ? 1.015 13.481 -1.565 1.00 93.44 105 MET A C 1
ATOM 850 O O . MET A 1 105 ? 1.246 13.251 -2.753 1.00 93.44 105 MET A O 1
ATOM 854 N N . ASN A 1 106 ? 1.594 14.481 -0.894 1.00 95.06 106 ASN A N 1
ATOM 855 C CA . ASN A 1 106 ? 2.520 15.449 -1.490 1.00 95.06 106 ASN A CA 1
ATOM 856 C C . ASN A 1 106 ? 3.992 15.001 -1.439 1.00 95.06 106 ASN A C 1
ATOM 858 O O . ASN A 1 106 ? 4.838 15.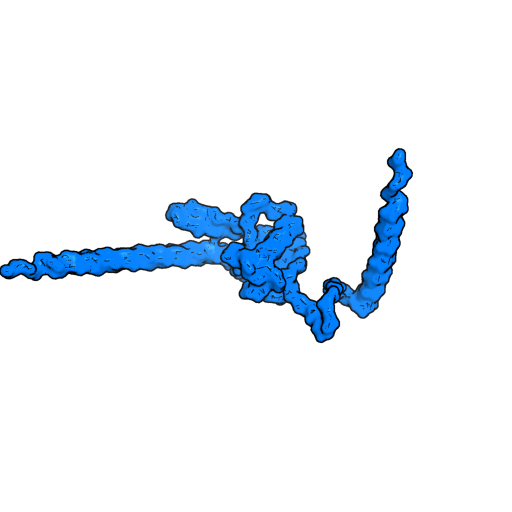629 -2.077 1.00 95.06 106 ASN A O 1
ATOM 862 N N . ASP A 1 107 ? 4.300 13.942 -0.687 1.00 95.19 107 ASP A N 1
ATOM 863 C CA . ASP A 1 107 ? 5.663 13.431 -0.549 1.00 95.19 107 ASP A CA 1
ATOM 864 C C . ASP A 1 107 ? 6.063 12.604 -1.774 1.00 95.19 107 ASP A C 1
ATOM 866 O O . ASP A 1 107 ? 5.222 12.066 -2.499 1.00 95.19 107 ASP A O 1
ATOM 870 N N . PHE A 1 108 ? 7.371 12.451 -1.978 1.00 94.19 108 PHE A N 1
ATOM 871 C CA . PHE A 1 108 ? 7.903 11.480 -2.929 1.00 94.19 108 PHE A CA 1
ATOM 872 C C . PHE A 1 108 ? 7.728 10.053 -2.407 1.00 94.19 108 PHE A C 1
ATOM 874 O O . PHE A 1 108 ? 8.012 9.760 -1.242 1.00 94.19 108 PHE A O 1
ATOM 881 N N . CYS A 1 109 ? 7.327 9.138 -3.290 1.00 94.38 109 CYS A N 1
ATOM 882 C CA . CYS A 1 109 ? 7.206 7.719 -2.969 1.00 94.38 109 CYS A CA 1
ATOM 883 C C . CYS A 1 109 ? 8.523 7.119 -2.459 1.00 94.38 109 CYS A C 1
ATOM 885 O O . CYS A 1 109 ? 8.487 6.260 -1.582 1.00 94.38 109 CYS A O 1
ATOM 887 N N . SER A 1 110 ? 9.675 7.594 -2.936 1.00 94.31 110 SER A N 1
ATOM 888 C CA . SER A 1 110 ? 11.000 7.107 -2.542 1.00 94.31 110 SER A CA 1
ATOM 889 C C . SER A 1 110 ? 11.378 7.366 -1.083 1.00 94.31 110 SER A C 1
ATOM 891 O O . SER A 1 110 ? 12.331 6.768 -0.595 1.00 94.31 110 SER A O 1
ATOM 893 N N . LEU A 1 111 ? 10.609 8.181 -0.350 1.00 93.62 111 LEU A N 1
ATOM 894 C CA . LEU A 1 111 ? 10.757 8.320 1.104 1.00 93.62 111 LEU A CA 1
ATOM 895 C C . LEU A 1 111 ? 10.194 7.124 1.885 1.00 93.62 111 LEU A C 1
ATOM 897 O O . LEU A 1 111 ? 10.540 6.934 3.049 1.00 93.62 111 LEU A O 1
ATOM 901 N N . LYS A 1 112 ? 9.294 6.346 1.274 1.00 94.19 112 LYS A N 1
ATOM 902 C CA . LYS A 1 112 ? 8.604 5.218 1.921 1.00 94.19 112 LYS A CA 1
ATOM 903 C C . LYS A 1 112 ? 8.762 3.896 1.180 1.00 94.19 112 LYS A C 1
ATOM 905 O O . LYS A 1 112 ? 8.586 2.846 1.785 1.00 94.19 112 LYS A O 1
ATOM 910 N N . LEU A 1 113 ? 9.059 3.946 -0.113 1.00 95.00 113 LEU A N 1
ATOM 911 C CA . LEU A 1 113 ? 9.201 2.783 -0.972 1.00 95.00 113 LEU A CA 1
ATOM 912 C C . LEU A 1 113 ? 10.657 2.609 -1.384 1.00 95.00 113 LEU A C 1
ATOM 914 O O . LEU A 1 113 ? 11.337 3.569 -1.737 1.00 95.00 113 LEU A O 1
ATOM 918 N N . ASN A 1 114 ? 11.097 1.358 -1.422 1.00 93.62 114 ASN A N 1
ATOM 919 C CA . ASN A 1 114 ? 12.375 0.968 -1.995 1.00 93.62 114 ASN A CA 1
ATOM 920 C C . ASN A 1 114 ? 12.229 0.610 -3.476 1.00 93.62 114 ASN A C 1
ATOM 922 O O . ASN A 1 114 ? 11.227 0.020 -3.896 1.00 93.62 114 ASN A O 1
ATOM 926 N N . ALA A 1 115 ? 13.267 0.925 -4.251 1.00 91.94 115 ALA A N 1
ATOM 927 C CA . ALA A 1 115 ? 13.387 0.484 -5.633 1.00 91.94 115 ALA A CA 1
ATOM 928 C C . ALA A 1 115 ? 13.495 -1.049 -5.713 1.00 91.94 115 ALA A C 1
ATOM 930 O O . ALA A 1 115 ? 13.983 -1.701 -4.791 1.00 91.94 115 ALA A O 1
ATOM 931 N N . ARG A 1 116 ? 13.054 -1.620 -6.837 1.00 89.88 116 ARG A N 1
ATOM 932 C CA . ARG A 1 116 ? 13.024 -3.054 -7.187 1.00 89.88 116 ARG A CA 1
ATOM 933 C C . ARG A 1 116 ? 12.166 -3.933 -6.272 1.00 89.88 116 ARG A C 1
ATOM 935 O O . ARG A 1 116 ? 12.035 -5.135 -6.512 1.00 89.88 116 ARG A O 1
ATOM 942 N N . GLN A 1 117 ? 11.547 -3.339 -5.258 1.00 94.06 117 GLN A N 1
ATOM 943 C CA . GLN A 1 117 ? 10.659 -4.033 -4.347 1.00 94.06 117 GLN A CA 1
ATOM 944 C C . GLN A 1 117 ? 9.266 -4.204 -4.960 1.00 94.06 117 GLN A C 1
ATOM 946 O O . GLN A 1 117 ? 8.809 -3.385 -5.763 1.00 94.06 117 GLN A O 1
ATOM 951 N N . THR A 1 118 ? 8.612 -5.294 -4.571 1.00 94.31 118 THR A N 1
ATOM 952 C CA . THR A 1 118 ? 7.238 -5.610 -4.952 1.00 94.31 118 THR A CA 1
ATOM 953 C C . THR A 1 118 ? 6.297 -5.265 -3.809 1.00 94.31 118 THR A C 1
ATOM 955 O O . THR A 1 118 ? 6.545 -5.613 -2.651 1.00 94.31 118 THR A O 1
ATOM 958 N N . TYR A 1 119 ? 5.208 -4.595 -4.158 1.00 96.38 119 TYR A N 1
ATOM 959 C CA . TYR A 1 119 ? 4.129 -4.222 -3.261 1.00 96.38 119 TYR A CA 1
ATOM 960 C C . TYR A 1 119 ? 2.817 -4.817 -3.752 1.00 96.38 119 TYR A C 1
ATOM 962 O O . TYR A 1 119 ? 2.655 -5.082 -4.939 1.00 96.38 119 TYR A O 1
ATOM 970 N N . ILE A 1 120 ? 1.866 -4.997 -2.848 1.00 96.50 120 ILE A N 1
ATOM 971 C CA . ILE A 1 120 ? 0.520 -5.469 -3.154 1.00 96.50 120 ILE A CA 1
ATOM 972 C C . ILE A 1 120 ? -0.449 -4.309 -2.946 1.00 96.50 120 ILE A C 1
ATOM 974 O O . ILE A 1 120 ? -0.396 -3.610 -1.929 1.00 96.50 120 ILE A O 1
ATOM 978 N N . LEU A 1 121 ? -1.336 -4.101 -3.916 1.00 96.81 121 LEU A N 1
ATOM 979 C CA . LEU A 1 121 ? -2.387 -3.097 -3.828 1.00 96.81 121 LEU A CA 1
ATOM 980 C C . LEU A 1 121 ? -3.447 -3.524 -2.804 1.00 96.81 121 LEU A C 1
ATOM 982 O O . LEU A 1 121 ? -3.936 -4.657 -2.830 1.00 96.81 121 LEU A O 1
ATOM 986 N N . VAL A 1 122 ? -3.848 -2.606 -1.925 1.00 96.06 122 VAL A N 1
ATOM 987 C CA . VAL A 1 122 ? -4.900 -2.849 -0.931 1.00 96.06 122 VAL A CA 1
ATOM 988 C C . VAL A 1 122 ? -5.967 -1.761 -0.974 1.00 96.06 122 VAL A C 1
ATOM 990 O O . VAL A 1 122 ? -5.675 -0.586 -1.189 1.00 96.06 122 VAL A O 1
ATOM 993 N N . ALA A 1 123 ? -7.212 -2.150 -0.718 1.00 95.25 123 ALA A N 1
ATOM 994 C CA . ALA A 1 123 ? -8.299 -1.243 -0.394 1.00 95.25 123 ALA A CA 1
ATOM 995 C C . ALA A 1 123 ? -8.352 -1.019 1.115 1.00 95.25 123 ALA A C 1
ATOM 997 O O . ALA A 1 123 ? -8.152 -1.943 1.911 1.00 95.25 123 ALA A O 1
ATOM 998 N N . VAL A 1 124 ? -8.675 0.209 1.508 1.00 93.62 124 VAL A N 1
ATOM 999 C CA . VAL A 1 124 ? -8.815 0.583 2.909 1.00 93.62 124 VAL A CA 1
ATOM 1000 C C . VAL A 1 124 ? -10.182 1.190 3.147 1.00 93.62 124 VAL A C 1
ATOM 1002 O O . VAL A 1 124 ? -10.565 2.175 2.530 1.00 93.62 124 VAL A O 1
ATOM 1005 N N . THR A 1 125 ? -10.933 0.591 4.062 1.00 91.00 125 THR A N 1
ATOM 1006 C CA . THR A 1 125 ? -12.241 1.094 4.479 1.00 91.00 125 THR A CA 1
ATOM 1007 C C . THR A 1 125 ? -12.129 1.615 5.897 1.00 91.00 125 THR A C 1
ATOM 1009 O O . THR A 1 125 ? -11.885 0.842 6.823 1.00 91.00 125 THR A O 1
ATOM 1012 N N . THR A 1 126 ? -12.298 2.922 6.073 1.00 86.94 126 THR A N 1
ATOM 1013 C CA . THR A 1 126 ? -12.296 3.537 7.400 1.00 86.94 126 THR A CA 1
ATOM 1014 C C . THR A 1 126 ? -13.720 3.589 7.942 1.00 86.94 126 THR A C 1
ATOM 1016 O O . THR A 1 126 ? -14.564 4.307 7.411 1.00 86.94 126 THR A O 1
ATOM 1019 N N . SER A 1 127 ? -13.976 2.867 9.027 1.00 83.31 127 SER A N 1
ATOM 1020 C CA . SER A 1 127 ? -15.245 2.911 9.757 1.00 83.31 127 SER A CA 1
ATOM 1021 C C . SER A 1 127 ? -15.111 3.769 11.010 1.00 83.31 127 SER A C 1
ATOM 1023 O O . SER A 1 127 ? -14.044 3.823 11.620 1.00 83.31 127 SER A O 1
ATOM 1025 N N . GLN A 1 128 ? -16.195 4.430 11.421 1.00 81.00 128 GLN A N 1
ATOM 1026 C CA . GLN A 1 128 ? -16.243 5.166 12.683 1.00 81.00 128 GLN A CA 1
ATOM 1027 C C . GLN A 1 128 ? -17.105 4.412 13.698 1.00 81.00 128 GLN A C 1
ATOM 1029 O O . GLN A 1 128 ? -18.323 4.356 13.568 1.00 81.00 128 GLN A O 1
ATOM 1034 N N . ILE A 1 129 ? -16.479 3.838 14.725 1.00 76.50 129 ILE A N 1
ATOM 1035 C CA . ILE A 1 129 ? -17.166 3.129 15.811 1.00 76.50 129 ILE A CA 1
ATOM 1036 C C . ILE A 1 129 ? -16.955 3.924 17.097 1.00 76.50 129 ILE A C 1
ATOM 1038 O O . ILE A 1 129 ? -15.822 4.085 17.538 1.00 76.50 129 ILE A O 1
ATOM 1042 N N . ARG A 1 130 ? -18.039 4.430 17.705 1.00 71.75 130 ARG A N 1
ATOM 1043 C CA . ARG A 1 130 ? -18.012 5.154 18.996 1.00 71.75 130 ARG A CA 1
ATOM 1044 C C . ARG A 1 130 ? -16.949 6.271 19.054 1.00 71.75 130 ARG A C 1
ATOM 1046 O O . ARG A 1 130 ? -16.198 6.362 20.013 1.00 71.75 130 ARG A O 1
ATOM 1053 N N . ASN A 1 131 ? -16.883 7.118 18.021 1.00 70.38 131 ASN A N 1
ATOM 1054 C CA . ASN A 1 131 ? -15.880 8.191 17.848 1.00 70.38 131 ASN A CA 1
ATOM 1055 C C . ASN A 1 131 ? -14.440 7.735 17.539 1.00 70.38 131 ASN A C 1
ATOM 1057 O O . ASN A 1 131 ? -13.522 8.555 17.563 1.00 70.38 131 ASN A O 1
ATOM 1061 N N . HIS A 1 132 ? -14.233 6.467 17.184 1.00 68.19 132 HIS A N 1
ATOM 1062 C CA . HIS A 1 132 ? -12.929 5.936 16.785 1.00 68.19 132 HIS A CA 1
ATOM 1063 C C . HIS A 1 132 ? -12.914 5.555 15.309 1.00 68.19 132 HIS A C 1
ATOM 1065 O O . HIS A 1 132 ? -13.834 4.890 14.842 1.00 68.19 132 HIS A O 1
ATOM 1071 N N . LYS A 1 133 ? -11.861 5.954 14.584 1.00 74.75 133 LYS A N 1
ATOM 1072 C CA . LYS A 1 133 ? -11.630 5.534 13.197 1.00 74.75 133 LYS A CA 1
ATOM 1073 C C . LYS A 1 133 ? -10.881 4.203 13.182 1.00 74.75 133 LYS A C 1
ATOM 1075 O O . LYS A 1 133 ? -9.798 4.110 13.756 1.00 74.75 133 LYS A O 1
ATOM 1080 N N . THR A 1 134 ? -11.438 3.197 12.523 1.00 80.19 134 THR A N 1
ATOM 1081 C CA . THR A 1 134 ? -10.823 1.881 12.3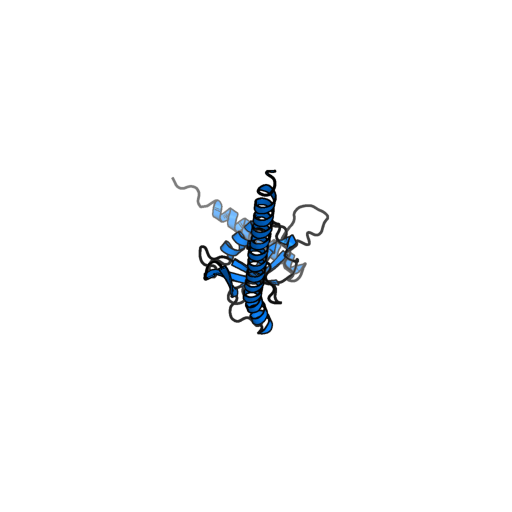39 1.00 80.19 134 THR A CA 1
ATOM 1082 C C . THR A 1 134 ? -10.658 1.590 10.856 1.00 80.19 134 THR A C 1
ATOM 1084 O O . THR A 1 134 ? -11.612 1.681 10.089 1.00 80.19 134 THR A O 1
ATOM 1087 N N . ASP A 1 135 ? -9.439 1.240 10.450 1.00 86.50 135 ASP A N 1
ATOM 1088 C CA . ASP A 1 135 ? -9.128 0.911 9.060 1.00 86.50 135 ASP A CA 1
ATOM 1089 C C . ASP A 1 135 ? -9.230 -0.601 8.850 1.00 86.50 135 ASP A C 1
ATOM 1091 O O . ASP A 1 135 ? -8.424 -1.364 9.385 1.00 86.50 135 ASP A O 1
ATOM 1095 N N . LYS A 1 136 ? -10.195 -1.043 8.046 1.00 88.94 136 LYS A N 1
ATOM 1096 C CA . LYS A 1 136 ? -10.234 -2.402 7.505 1.00 88.94 136 LYS A CA 1
ATOM 1097 C C . LYS A 1 136 ? -9.419 -2.437 6.217 1.00 88.94 136 LYS A C 1
ATOM 1099 O O . LYS A 1 136 ? -9.693 -1.658 5.306 1.00 88.94 136 LYS A O 1
ATOM 1104 N N . ILE A 1 137 ? -8.447 -3.340 6.144 1.00 91.75 137 ILE A N 1
ATOM 1105 C CA . ILE A 1 137 ? -7.594 -3.523 4.967 1.00 91.75 137 ILE A CA 1
ATOM 1106 C C . ILE A 1 137 ? -8.033 -4.779 4.224 1.00 91.75 137 ILE A C 1
ATOM 1108 O O . ILE A 1 137 ? -8.260 -5.823 4.836 1.00 91.75 137 ILE A O 1
ATOM 1112 N N . GLN A 1 138 ? -8.145 -4.672 2.905 1.00 91.56 138 GLN A N 1
ATOM 1113 C CA . GLN A 1 138 ? -8.453 -5.779 2.013 1.00 91.56 138 GLN A CA 1
ATOM 1114 C C . GLN A 1 138 ? -7.447 -5.791 0.864 1.00 91.56 138 GLN A C 1
ATOM 1116 O O . GLN A 1 138 ? -7.320 -4.799 0.151 1.00 91.56 138 GLN A O 1
ATOM 1121 N N . ALA A 1 139 ? -6.754 -6.912 0.665 1.00 92.88 139 ALA A N 1
ATOM 1122 C CA . ALA A 1 139 ? -5.905 -7.087 -0.508 1.00 92.88 139 ALA A CA 1
ATOM 1123 C C . ALA A 1 139 ? -6.748 -7.070 -1.786 1.00 92.88 139 ALA A C 1
ATOM 1125 O O . ALA A 1 139 ? -7.796 -7.712 -1.859 1.00 92.88 139 ALA A O 1
ATOM 1126 N N . LEU A 1 140 ? -6.276 -6.329 -2.788 1.00 92.88 140 LEU A N 1
ATOM 1127 C CA . LEU A 1 140 ? -6.847 -6.300 -4.133 1.00 92.88 140 LEU A CA 1
ATOM 1128 C C . LEU A 1 140 ? -6.078 -7.234 -5.072 1.00 92.88 140 LEU A C 1
ATOM 1130 O O . LEU A 1 140 ? -5.988 -6.952 -6.257 1.00 92.88 140 LEU A O 1
ATOM 1134 N N . LEU A 1 141 ? -5.513 -8.314 -4.531 1.00 91.25 141 LEU A N 1
ATOM 1135 C CA . LEU A 1 141 ? -4.850 -9.406 -5.240 1.00 91.25 141 LEU A CA 1
ATOM 1136 C C . LEU A 1 141 ? -5.683 -10.675 -5.014 1.00 91.25 141 LEU A C 1
ATOM 1138 O O . LEU A 1 141 ? -6.075 -10.967 -3.883 1.00 91.25 141 LEU A O 1
ATOM 1142 N N . TYR A 1 142 ? -5.992 -11.395 -6.081 1.00 87.12 142 TYR A N 1
ATOM 1143 C CA . TYR A 1 142 ? -6.778 -12.620 -6.089 1.00 87.12 142 TYR A CA 1
ATOM 1144 C C . TYR A 1 142 ? -5.838 -13.819 -6.174 1.00 87.12 142 TYR A C 1
ATOM 1146 O O . TYR A 1 142 ? -4.868 -13.780 -6.918 1.00 87.12 142 TYR A O 1
ATOM 1154 N N . GLN A 1 143 ? -6.129 -14.852 -5.374 1.00 69.31 143 GLN A N 1
ATOM 1155 C CA . GLN A 1 143 ? -5.538 -16.196 -5.465 1.00 69.31 143 GLN A CA 1
ATOM 1156 C C . GLN A 1 143 ? -4.037 -16.219 -5.801 1.00 69.31 143 GLN A C 1
ATOM 1158 O O . GLN A 1 143 ? -3.609 -16.844 -6.762 1.00 69.31 143 GLN A O 1
ATOM 1163 N N . SER A 1 144 ? -3.231 -15.548 -4.978 1.00 76.38 144 SER A N 1
ATOM 1164 C CA . SER A 1 144 ? -1.779 -15.519 -5.140 1.00 76.38 144 SER A CA 1
ATOM 1165 C C . SER A 1 144 ? -1.096 -16.225 -3.977 1.00 76.38 144 SER A C 1
ATOM 1167 O O . SER A 1 144 ? -1.451 -16.005 -2.817 1.00 76.38 144 SER A O 1
ATOM 1169 N N . GLU A 1 145 ? -0.063 -17.010 -4.280 1.00 81.12 145 GLU A N 1
ATOM 1170 C CA . GLU A 1 145 ? 0.841 -17.617 -3.291 1.00 81.12 145 GLU A CA 1
ATOM 1171 C C . GLU A 1 145 ? 1.520 -16.563 -2.396 1.00 81.12 145 GLU A C 1
ATOM 1173 O O . GLU A 1 145 ? 1.941 -16.859 -1.278 1.00 81.12 145 GLU A O 1
ATOM 1178 N N . LEU A 1 146 ? 1.561 -15.305 -2.853 1.00 80.38 146 LEU A N 1
ATOM 1179 C CA . LEU A 1 146 ? 2.075 -14.166 -2.096 1.00 80.38 146 LEU A CA 1
ATOM 1180 C C . LEU A 1 146 ? 1.194 -13.806 -0.885 1.00 80.38 146 LEU A C 1
ATOM 1182 O O . LEU A 1 146 ? 1.680 -13.192 0.065 1.00 80.38 146 LEU A O 1
ATOM 1186 N N . LEU A 1 147 ? -0.087 -14.195 -0.878 1.00 84.38 147 LEU A N 1
ATOM 1187 C CA . LEU A 1 147 ? -1.016 -13.962 0.235 1.00 84.38 147 LEU A CA 1
ATOM 1188 C C . LEU A 1 147 ? -0.898 -15.059 1.298 1.00 84.38 147 LEU A C 1
ATOM 1190 O O . LEU A 1 147 ? -1.860 -15.753 1.626 1.00 84.38 147 LEU A O 1
ATOM 1194 N N . THR A 1 148 ? 0.302 -15.213 1.849 1.00 85.88 148 THR A N 1
ATOM 1195 C CA . THR A 1 148 ? 0.575 -16.208 2.889 1.00 85.88 148 THR A CA 1
ATOM 1196 C C . THR A 1 148 ? -0.247 -15.950 4.159 1.00 85.88 148 THR A C 1
ATOM 1198 O O . THR A 1 148 ? -0.683 -14.832 4.449 1.00 85.88 148 THR A O 1
ATOM 1201 N N . ASN A 1 149 ? -0.411 -16.981 4.994 1.00 86.25 149 ASN A N 1
ATOM 1202 C CA . ASN A 1 149 ? -1.058 -16.825 6.303 1.00 86.25 149 ASN A CA 1
ATOM 1203 C C . ASN A 1 149 ? -0.355 -15.778 7.183 1.00 86.25 149 ASN A C 1
ATOM 1205 O O . ASN A 1 149 ? -1.013 -15.073 7.949 1.00 86.25 149 ASN A O 1
ATOM 1209 N N . GLU A 1 150 ? 0.971 -15.651 7.069 1.00 87.81 150 GLU A N 1
ATOM 1210 C CA . GLU A 1 150 ? 1.737 -14.640 7.800 1.00 87.81 150 GLU A CA 1
ATOM 1211 C C . GLU A 1 150 ? 1.404 -13.226 7.319 1.00 87.81 150 GLU A C 1
ATOM 1213 O O . GLU A 1 150 ? 1.149 -12.340 8.140 1.00 87.81 150 GLU A O 1
ATOM 1218 N N . PHE A 1 151 ? 1.336 -13.030 6.000 1.00 89.38 151 PHE A N 1
ATOM 1219 C CA . PHE A 1 151 ? 0.917 -11.770 5.399 1.00 89.38 151 PHE A CA 1
ATOM 1220 C C . PHE A 1 151 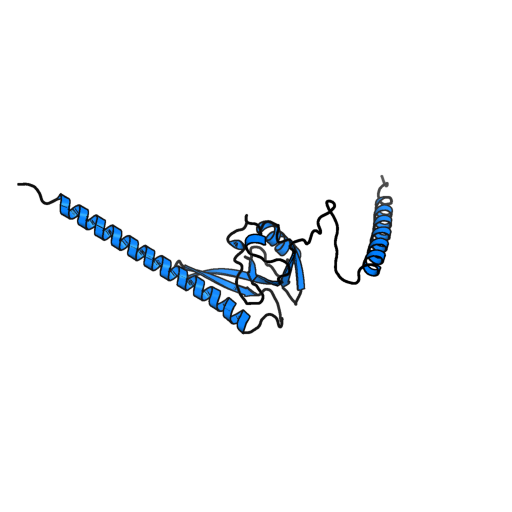? -0.472 -11.359 5.906 1.00 89.38 151 PHE A C 1
ATOM 1222 O O . PHE A 1 151 ? -0.647 -10.261 6.441 1.00 89.38 151 PHE A O 1
ATOM 1229 N N . LEU A 1 152 ? -1.454 -12.264 5.819 1.00 87.75 152 LEU A N 1
ATOM 1230 C CA . LEU A 1 152 ? -2.828 -11.995 6.255 1.00 87.75 152 LEU A CA 1
ATOM 1231 C C . LEU A 1 152 ? -2.896 -11.678 7.754 1.00 87.75 152 LEU A C 1
ATOM 1233 O O . LEU A 1 152 ? -3.609 -10.758 8.170 1.00 87.75 152 LEU A O 1
ATOM 1237 N N . LYS A 1 153 ? -2.113 -12.395 8.569 1.00 88.31 153 LYS A N 1
ATOM 1238 C CA . LYS A 1 153 ? -2.002 -12.137 10.005 1.00 88.31 153 LYS A CA 1
ATOM 1239 C C . LYS A 1 153 ? -1.465 -10.731 10.272 1.00 88.31 153 LYS A C 1
ATOM 1241 O O . LYS A 1 153 ? -2.122 -9.983 10.996 1.00 88.31 153 LYS A O 1
ATOM 1246 N N . LYS A 1 154 ? -0.349 -10.333 9.656 1.00 89.50 154 LYS A N 1
ATOM 1247 C CA . LYS A 1 154 ? 0.252 -9.000 9.844 1.00 89.50 154 LYS A CA 1
ATOM 1248 C C . LYS A 1 154 ? -0.659 -7.865 9.379 1.00 89.50 154 LYS A C 1
ATOM 1250 O O . LYS A 1 154 ? -0.824 -6.881 10.103 1.00 89.50 154 LYS A O 1
ATOM 1255 N N . VAL A 1 155 ? -1.336 -8.029 8.243 1.00 86.75 155 VAL A N 1
ATOM 1256 C CA . VAL A 1 155 ? -2.334 -7.057 7.768 1.00 86.75 155 VAL A CA 1
ATOM 1257 C C . VAL A 1 155 ? -3.480 -6.912 8.781 1.00 86.75 155 VAL A C 1
ATOM 1259 O O . VAL A 1 155 ? -3.899 -5.796 9.090 1.00 86.75 155 VAL A O 1
ATOM 1262 N N . SER A 1 156 ? -3.947 -8.016 9.375 1.00 85.19 156 SER A N 1
ATOM 1263 C CA . SER A 1 156 ? -4.981 -7.973 10.421 1.00 85.19 156 SER A CA 1
ATOM 1264 C C . SER A 1 156 ? -4.493 -7.329 11.730 1.00 85.19 156 SER A C 1
ATOM 1266 O O . SER A 1 156 ? -5.246 -6.624 12.409 1.00 85.19 156 SER A O 1
ATOM 1268 N N . GLU A 1 157 ? -3.225 -7.542 12.091 1.00 86.94 157 GLU A N 1
ATOM 1269 C CA . GLU A 1 157 ? -2.596 -6.960 13.277 1.00 86.94 157 GLU A CA 1
ATOM 1270 C C . GLU A 1 157 ? -2.403 -5.455 13.133 1.00 86.94 157 GLU A C 1
ATOM 1272 O O . GLU A 1 157 ? -2.603 -4.729 14.107 1.00 86.94 157 GLU A O 1
ATOM 1277 N N . TYR A 1 158 ? -2.095 -4.961 11.931 1.00 85.06 158 TYR A N 1
ATOM 1278 C CA . TYR A 1 158 ? -2.020 -3.526 11.668 1.00 85.06 158 TYR A CA 1
ATOM 1279 C C . TYR A 1 158 ? -3.318 -2.815 12.089 1.00 85.06 158 TYR A C 1
ATOM 1281 O O . TYR A 1 158 ? -3.270 -1.816 12.816 1.00 85.06 158 TYR A O 1
ATOM 1289 N N . THR A 1 159 ? -4.483 -3.359 11.712 1.00 77.00 159 THR A N 1
ATOM 1290 C CA . THR A 1 159 ? -5.791 -2.799 12.089 1.00 77.00 159 THR A CA 1
ATOM 1291 C C . THR A 1 159 ? -5.970 -2.747 13.612 1.00 77.00 159 THR A C 1
ATOM 1293 O O . THR A 1 159 ? -6.414 -1.728 14.148 1.00 77.00 159 THR A O 1
ATOM 1296 N N . LYS A 1 160 ? -5.570 -3.806 14.329 1.00 77.88 160 LYS A N 1
ATOM 1297 C CA . LYS A 1 160 ? -5.654 -3.880 15.801 1.00 77.88 160 LYS A CA 1
ATOM 1298 C C . LYS A 1 160 ? -4.691 -2.904 16.483 1.00 77.88 160 LYS A C 1
ATOM 1300 O O . LYS A 1 160 ? -5.075 -2.170 17.392 1.00 77.88 160 LYS A O 1
ATOM 1305 N N . ASN A 1 161 ? -3.448 -2.843 16.016 1.00 79.19 161 ASN A N 1
ATOM 1306 C CA . ASN A 1 161 ? -2.402 -2.010 16.605 1.00 79.19 161 ASN A CA 1
ATOM 1307 C C . ASN A 1 161 ? -2.683 -0.515 16.420 1.00 79.19 161 ASN A C 1
ATOM 1309 O O . ASN A 1 161 ? -2.426 0.273 17.335 1.00 79.19 161 ASN A O 1
ATOM 1313 N N . LYS A 1 162 ? -3.256 -0.111 15.277 1.00 73.62 162 LYS A N 1
ATOM 1314 C CA . LYS A 1 162 ? -3.693 1.277 15.055 1.00 73.62 162 LYS A CA 1
ATOM 1315 C C . LYS A 1 162 ? -4.779 1.684 16.057 1.00 73.62 162 LYS A C 1
ATOM 1317 O O . LYS A 1 162 ? -4.699 2.773 16.626 1.00 73.62 162 LYS A O 1
ATOM 1322 N N . MET A 1 163 ? -5.725 0.785 16.347 1.00 70.44 163 MET A N 1
ATOM 1323 C CA . MET A 1 163 ? -6.763 0.996 17.361 1.00 70.44 163 MET A CA 1
ATOM 1324 C C . MET A 1 163 ? -6.165 1.137 18.771 1.00 70.44 163 MET A C 1
ATOM 1326 O O . MET A 1 163 ? -6.459 2.113 19.461 1.00 70.44 163 MET A O 1
ATOM 1330 N N . ASN A 1 164 ? -5.255 0.241 19.164 1.00 72.06 164 ASN A N 1
ATOM 1331 C CA . ASN A 1 164 ? -4.606 0.282 20.480 1.00 72.06 164 ASN A CA 1
ATOM 1332 C C . ASN A 1 164 ? -3.795 1.571 20.698 1.00 72.06 164 ASN A C 1
ATOM 1334 O O . ASN A 1 164 ? -3.941 2.226 21.729 1.00 72.06 164 ASN A O 1
ATOM 1338 N N . LYS A 1 165 ? -2.995 1.999 19.708 1.00 73.81 165 LYS A N 1
ATOM 1339 C CA . LYS A 1 165 ? -2.244 3.268 19.785 1.00 73.81 165 LYS A CA 1
ATOM 1340 C C . LYS A 1 165 ? -3.167 4.479 19.964 1.00 73.81 165 LYS A C 1
ATOM 1342 O O . LYS A 1 165 ? -2.820 5.413 20.686 1.00 73.81 165 LYS A O 1
ATOM 1347 N N . MET A 1 166 ? -4.339 4.477 19.324 1.00 67.12 166 MET A N 1
ATOM 1348 C CA . MET A 1 166 ? -5.321 5.555 19.473 1.00 67.12 166 MET A CA 1
ATOM 1349 C C . MET A 1 166 ? -5.981 5.573 20.855 1.00 67.12 166 MET A C 1
ATOM 1351 O O . MET A 1 166 ? -6.141 6.657 21.418 1.00 67.12 166 MET A O 1
ATOM 1355 N N . ILE A 1 167 ? -6.335 4.407 21.406 1.00 73.00 167 ILE A N 1
ATOM 1356 C CA . ILE A 1 167 ? -6.901 4.288 22.761 1.00 73.00 167 ILE A CA 1
ATOM 1357 C C . ILE A 1 167 ? -5.922 4.877 23.781 1.00 73.00 167 ILE A C 1
ATOM 1359 O O . ILE A 1 167 ? -6.281 5.810 24.499 1.00 73.00 167 ILE A O 1
ATOM 1363 N N . ILE A 1 168 ? -4.658 4.446 23.738 1.00 73.69 168 ILE A N 1
ATOM 1364 C CA . ILE A 1 168 ? -3.603 4.927 24.643 1.00 73.69 168 ILE A CA 1
ATOM 1365 C C . ILE A 1 168 ? -3.433 6.453 24.535 1.00 73.69 168 ILE A C 1
ATOM 1367 O O . ILE A 1 168 ? -3.370 7.156 25.545 1.00 73.69 168 ILE A O 1
ATOM 1371 N N . LYS A 1 169 ? -3.410 7.006 23.314 1.00 73.00 169 LYS A N 1
ATOM 1372 C CA . LYS A 1 169 ? -3.279 8.459 23.105 1.00 73.00 169 LYS A CA 1
ATOM 1373 C C . LYS A 1 169 ? -4.470 9.241 23.679 1.00 73.00 169 LYS A C 1
ATOM 1375 O O . LYS A 1 169 ? -4.290 10.345 24.197 1.00 73.00 169 LYS A O 1
ATOM 1380 N N . ASN A 1 170 ? -5.681 8.688 23.598 1.00 71.50 170 ASN A N 1
ATOM 1381 C CA . ASN A 1 170 ? -6.875 9.304 24.175 1.00 71.50 170 ASN A CA 1
ATOM 1382 C C . ASN A 1 170 ? -6.864 9.257 25.707 1.00 71.50 170 ASN A C 1
ATOM 1384 O O . ASN A 1 170 ? -7.147 10.279 26.334 1.00 71.50 170 ASN A O 1
ATOM 1388 N N . GLU A 1 171 ? -6.482 8.130 26.306 1.00 74.62 171 GLU A N 1
ATOM 1389 C CA . GLU A 1 171 ? -6.330 7.997 27.761 1.00 74.62 171 GLU A CA 1
ATOM 1390 C C . GLU A 1 171 ? -5.295 8.987 28.314 1.00 74.62 171 GLU A C 1
ATOM 1392 O O . GLU A 1 171 ? -5.558 9.685 29.298 1.00 74.62 171 GLU A O 1
ATOM 1397 N N . GLN A 1 172 ? -4.159 9.152 27.627 1.00 74.44 172 GLN A N 1
ATOM 1398 C CA . GLN A 1 172 ? -3.147 10.153 27.981 1.00 74.44 172 GLN A CA 1
ATOM 1399 C C . GLN A 1 172 ? -3.703 11.582 27.907 1.00 74.44 172 GLN A C 1
ATOM 1401 O O . GLN A 1 172 ? -3.472 12.394 28.804 1.00 74.44 172 GLN A O 1
ATOM 1406 N N . LYS A 1 173 ? -4.491 11.903 26.872 1.00 74.94 173 LYS A N 1
ATOM 1407 C CA . LYS A 1 173 ? -5.111 13.228 26.721 1.00 74.94 173 LYS A CA 1
ATOM 1408 C C . LYS A 1 173 ? -6.145 13.515 27.816 1.00 74.94 173 LYS A C 1
ATOM 1410 O O . LYS A 1 173 ? -6.196 14.643 28.308 1.00 74.94 173 LYS A O 1
ATOM 1415 N N . ILE A 1 174 ? -6.952 12.524 28.202 1.00 77.38 174 ILE A N 1
ATOM 1416 C CA . ILE A 1 174 ? -7.916 12.637 29.310 1.00 77.38 174 ILE A CA 1
ATOM 1417 C C . ILE A 1 174 ? -7.170 12.860 30.627 1.00 77.38 174 ILE A C 1
ATOM 1419 O O . ILE A 1 174 ? -7.469 13.814 31.343 1.00 77.38 174 ILE A O 1
ATOM 1423 N N . THR A 1 175 ? -6.145 12.053 30.895 1.00 75.62 175 THR A N 1
ATOM 1424 C CA . THR A 1 175 ? -5.314 12.168 32.102 1.00 75.62 175 THR A CA 1
ATOM 1425 C C . THR A 1 175 ? -4.672 13.553 32.212 1.00 75.62 175 THR A C 1
ATOM 1427 O O . THR A 1 175 ? -4.728 14.183 33.266 1.00 75.62 175 THR A O 1
ATOM 1430 N N . ASN A 1 176 ? -4.126 14.078 31.110 1.00 77.00 176 ASN A N 1
ATOM 1431 C CA . ASN A 1 176 ? -3.523 15.412 31.086 1.00 77.00 176 ASN A CA 1
ATOM 1432 C C . ASN A 1 176 ? -4.552 16.526 31.320 1.00 77.00 176 ASN A C 1
ATOM 1434 O O . ASN A 1 176 ? -4.257 17.492 32.021 1.00 77.00 176 ASN A O 1
ATOM 1438 N N . ARG A 1 177 ? -5.774 16.392 30.784 1.00 72.75 177 ARG A N 1
ATOM 1439 C CA . ARG A 1 177 ? -6.858 17.347 31.0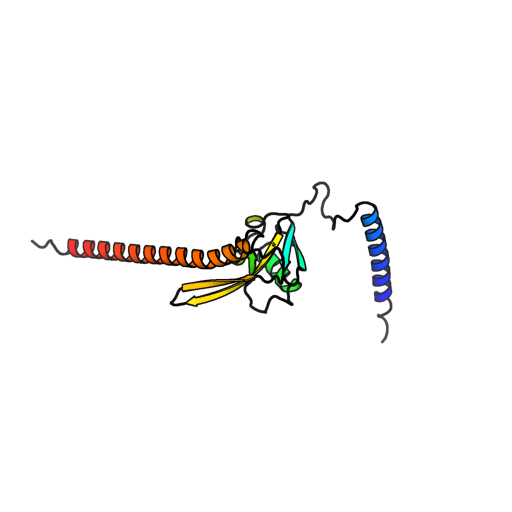65 1.00 72.75 177 ARG A CA 1
ATOM 1440 C C . ARG A 1 177 ? -7.234 17.350 32.542 1.00 72.75 177 ARG A C 1
ATOM 1442 O O . ARG A 1 177 ? -7.312 18.432 33.110 1.00 72.75 177 ARG A O 1
ATOM 1449 N N . ILE A 1 178 ? -7.397 16.173 33.152 1.00 73.75 178 ILE A N 1
ATOM 1450 C CA . ILE A 1 178 ? -7.735 16.035 34.578 1.00 73.75 178 ILE A CA 1
ATOM 1451 C C . ILE A 1 178 ? -6.665 16.701 35.454 1.00 73.75 178 ILE A C 1
ATOM 1453 O O . ILE A 1 178 ? -7.012 17.485 36.339 1.00 73.75 178 ILE A O 1
ATOM 1457 N N . LYS A 1 179 ? -5.375 16.460 35.169 1.00 73.12 179 LYS A N 1
ATOM 1458 C CA . LYS A 1 179 ? -4.253 17.098 35.880 1.00 73.12 179 LYS A CA 1
ATOM 1459 C C . LYS A 1 179 ? -4.321 18.628 35.813 1.00 73.12 179 LYS A C 1
ATOM 1461 O O . LYS A 1 179 ? -4.302 19.271 36.858 1.00 73.12 179 LYS A O 1
ATOM 1466 N N . MET A 1 180 ? -4.519 19.202 34.622 1.00 65.25 180 MET A N 1
ATOM 1467 C CA . MET A 1 180 ? -4.627 20.660 34.471 1.00 65.25 180 MET A CA 1
ATOM 1468 C C . MET A 1 180 ? -5.847 21.251 35.195 1.00 65.25 180 MET A C 1
ATOM 1470 O O . MET A 1 180 ? -5.741 22.321 35.795 1.00 65.25 180 MET A O 1
ATOM 1474 N N . THR A 1 181 ? -7.006 20.579 35.195 1.00 68.06 181 THR A N 1
ATOM 1475 C CA . THR A 1 181 ? -8.176 21.034 35.976 1.00 68.06 181 THR A CA 1
ATOM 1476 C C . THR A 1 181 ? -7.942 20.973 37.482 1.00 68.06 181 THR A C 1
ATOM 1478 O O . THR A 1 181 ? -8.390 21.872 38.195 1.00 68.06 181 THR A O 1
ATOM 1481 N N . ASN A 1 182 ? -7.212 19.972 37.975 1.00 61.94 182 ASN A N 1
ATOM 1482 C CA . ASN A 1 182 ? -6.894 19.864 39.398 1.00 61.94 182 ASN A CA 1
ATOM 1483 C C . ASN A 1 182 ? -5.907 20.958 39.835 1.00 61.94 182 ASN A C 1
ATOM 1485 O O . ASN A 1 182 ? -6.153 21.629 40.834 1.00 61.94 182 ASN A O 1
ATOM 1489 N N . GLU A 1 183 ? -4.869 21.239 39.046 1.00 62.78 183 GLU A N 1
ATOM 1490 C CA . GLU A 1 183 ? -3.925 22.339 39.313 1.00 62.78 183 GLU A CA 1
ATOM 1491 C C . GLU A 1 183 ? -4.606 23.717 39.261 1.00 62.78 183 GLU A C 1
ATOM 1493 O O . GLU A 1 183 ? -4.384 24.572 40.121 1.00 62.78 183 GLU A O 1
ATOM 1498 N N . SER A 1 184 ? -5.523 23.908 38.309 1.00 60.62 184 SER A N 1
ATOM 1499 C CA . SER A 1 184 ? -6.326 25.134 38.191 1.00 60.62 184 SER A CA 1
ATOM 1500 C C . SER A 1 184 ? -7.263 25.344 39.386 1.00 60.62 184 SER A C 1
ATOM 1502 O O . SER A 1 184 ? -7.539 26.480 39.776 1.00 60.62 184 SER A O 1
ATOM 1504 N N . SER A 1 185 ? -7.773 24.253 39.963 1.00 57.84 185 SER A N 1
ATOM 1505 C CA . SER A 1 185 ? -8.627 24.279 41.155 1.00 57.84 185 SER A CA 1
ATOM 1506 C C . SER A 1 185 ? -7.824 24.652 42.404 1.00 57.84 185 SER A C 1
ATOM 1508 O O . SER A 1 185 ? -8.258 25.508 43.172 1.00 57.84 185 SER A O 1
ATOM 1510 N N . ILE A 1 186 ? -6.618 24.098 42.565 1.00 57.16 186 ILE A N 1
ATOM 1511 C CA . ILE A 1 186 ? -5.721 24.381 43.700 1.00 57.16 186 ILE A CA 1
ATOM 1512 C C . ILE A 1 186 ? -5.302 25.865 43.727 1.00 57.16 186 ILE A C 1
ATOM 1514 O O . ILE A 1 186 ? -5.366 26.514 44.772 1.00 57.16 186 ILE A O 1
ATOM 1518 N N . LEU A 1 187 ? -4.984 26.452 42.568 1.00 50.72 187 LEU A N 1
ATOM 1519 C CA . LEU A 1 187 ? -4.653 27.882 42.440 1.00 50.72 187 LEU A CA 1
ATOM 1520 C C . LEU A 1 187 ? -5.818 28.826 42.795 1.00 50.72 187 LEU A C 1
ATOM 1522 O O . LEU A 1 187 ? -5.584 29.945 43.256 1.00 50.72 187 LEU A O 1
ATOM 1526 N N . LYS A 1 188 ? -7.075 28.396 42.616 1.00 51.06 188 LYS A N 1
ATOM 1527 C CA . LYS A 1 188 ? -8.262 29.195 42.974 1.00 51.06 188 LYS A CA 1
ATOM 1528 C C . LYS A 1 188 ? -8.565 29.184 44.474 1.00 51.06 188 LYS A C 1
ATOM 1530 O O . LYS A 1 188 ? -9.065 30.188 44.979 1.00 51.06 188 LYS A O 1
ATOM 1535 N N . TYR A 1 189 ? -8.238 28.105 45.186 1.00 48.47 189 TYR A N 1
ATOM 1536 C CA . TYR A 1 189 ? -8.421 28.027 46.642 1.00 48.47 189 TYR A CA 1
ATOM 1537 C C . TYR A 1 189 ? -7.338 28.784 47.426 1.00 48.47 189 TYR A C 1
ATOM 1539 O O . TYR A 1 189 ? -7.629 29.326 48.487 1.00 48.47 189 TYR A O 1
ATOM 1547 N N . SER A 1 190 ? -6.126 28.922 46.881 1.00 45.19 190 SER A N 1
ATOM 1548 C CA . SER A 1 190 ? -5.037 29.658 47.544 1.00 45.19 190 SER A CA 1
ATOM 1549 C C . SER A 1 190 ? -5.247 31.185 47.587 1.00 45.19 190 SER A C 1
ATOM 1551 O O . SER A 1 190 ? -4.788 31.836 48.520 1.00 45.19 190 SER A O 1
ATOM 1553 N N . ARG A 1 191 ? -5.997 31.779 46.643 1.00 51.38 191 ARG A N 1
ATOM 1554 C CA . ARG A 1 191 ? -6.207 33.245 46.568 1.00 51.38 191 ARG A CA 1
ATOM 1555 C C . ARG A 1 191 ? -7.367 33.798 47.411 1.00 51.38 191 ARG A C 1
ATOM 1557 O O . ARG A 1 191 ? -7.603 35.000 47.374 1.00 51.38 191 ARG A O 1
ATOM 1564 N N . ARG A 1 192 ? -8.110 32.962 48.146 1.00 50.44 192 ARG A N 1
ATOM 1565 C CA . ARG A 1 192 ? -9.252 33.397 48.984 1.00 50.44 192 ARG A CA 1
ATOM 1566 C C . ARG A 1 192 ? -8.979 33.384 50.492 1.00 50.44 192 ARG A C 1
ATOM 1568 O O . ARG A 1 192 ? -9.894 33.639 51.264 1.00 50.44 192 ARG A O 1
ATOM 1575 N N . GLY A 1 193 ? -7.744 33.114 50.912 1.00 51.50 193 GLY A N 1
ATOM 1576 C CA . GLY A 1 193 ? -7.372 32.984 52.322 1.00 51.50 193 GLY A CA 1
ATOM 1577 C C . GLY A 1 193 ? -6.381 34.038 52.803 1.00 51.50 193 GLY A C 1
ATOM 1578 O O . GLY A 1 193 ? -5.347 33.665 53.340 1.00 51.50 193 GLY A O 1
ATOM 1579 N N . THR A 1 194 ? -6.638 35.332 52.602 1.00 51.84 194 THR A N 1
ATOM 1580 C CA . THR A 1 194 ? -5.992 36.391 53.405 1.00 51.84 194 THR A CA 1
ATOM 1581 C C . THR A 1 194 ? -6.868 37.644 53.408 1.00 51.84 194 THR A C 1
ATOM 1583 O O . THR A 1 194 ? -6.778 38.483 52.518 1.00 51.84 194 THR A O 1
ATOM 1586 N N . LEU A 1 195 ? -7.744 37.744 54.401 1.00 44.53 195 LEU A N 1
ATOM 1587 C CA . LEU A 1 195 ? -8.308 38.999 54.892 1.00 44.53 195 LEU A CA 1
ATOM 1588 C C . LEU A 1 195 ? -8.174 38.906 56.413 1.00 44.53 195 LEU A C 1
ATOM 1590 O O . LEU A 1 195 ? -8.915 38.157 57.048 1.00 44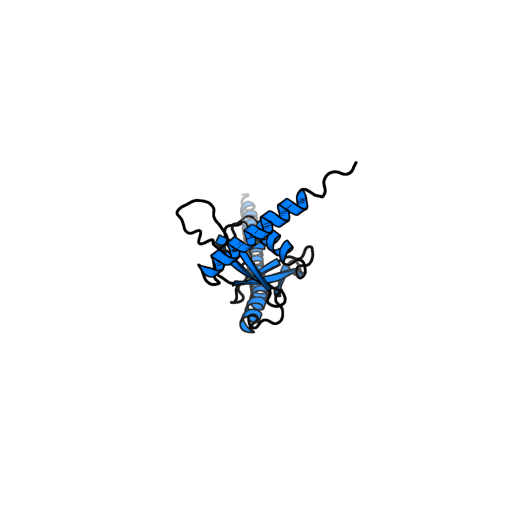.53 195 LEU A O 1
ATOM 1594 N N . ILE A 1 196 ? -7.132 39.554 56.934 1.00 46.69 196 ILE A N 1
ATOM 1595 C CA . ILE A 1 196 ? -6.995 39.925 58.346 1.00 46.69 196 ILE A CA 1
ATOM 1596 C C . ILE A 1 196 ? -7.466 41.373 58.434 1.00 46.69 196 ILE A C 1
ATOM 1598 O O . ILE A 1 196 ? -7.073 42.140 57.523 1.00 46.69 196 ILE A O 1
#

Sequence (196 aa):
MTKNRRSLENVTKFRASRASSIISELNAAYGDDEVLYVHKKDEPLIGKFARLKYGDDLELIFNIDCQVQNVFDYFRRNCSKIIQEGQVIDVVDLNGNMMNLRENMNDFCSLKLNARQTYILVAVTTSQIRNHKTDKIQALLYQSELLTNEFLKKVSEYTKNKMNKMIIKNEQKITNRIKMTNESSILKYSRRGTLI

InterPro domains:
  IPR039471 Uncharacterized protein CXorf65-like [PF15874] (54-144)
  IPR039471 Uncharacterized protein CXorf65-like [PTHR33887] (49-178)

Organism: Brachionus plicatilis (NCBI:txid10195)

Secondary structure (DSSP, 8-state):
---SSHHHHHHHHHHHHHHHHHHHHHHHHS-S------SSTTS-----EEEEEEEETEEEEEESSSBHHHHHHHHHHHTTTTSPTT-EEEEEETT--B--GGG-TTSBGGGT--TT-EEEEEEEEEEEETTEEEEEEEE-EES-TTS-HHHHHHHHHHHHHHHHHHHHHHHHHHHHHHHHHHHHHHHHHHTT----

Foldseek 3Di:
DDDDDPPVVVVVVVVVVVVVVVVVVVCVVPPPDDDDDDDDDDDPCPFQWEWEAAEARDIDIDGQQDFQQVVVVVCCVVVVVQADPPWDKFKAFLQQHTQPSVVGRGDGSVVRDGGHGYIFMWTWDWDADPNDTFIDIGTRYPDDPSCDPSNVVSNVVVRVVVRVVVVVVVVVVVVVVVVVVVVVVVVVVVVPPDDD

Radius of gyration: 27.56 Å; chains: 1; bounding box: 44×58×108 Å

pLDDT: mean 75.04, std 20.51, range [35.78, 96.88]